Protein AF-A0A0G0Q5M1-F1 (afdb_monomer_lite)

Organism: NCBI:txid1618574

Structure (mmCIF, N/CA/C/O backbone):
data_AF-A0A0G0Q5M1-F1
#
_entry.id   AF-A0A0G0Q5M1-F1
#
loop_
_atom_site.group_PDB
_atom_site.id
_atom_site.type_symbol
_atom_site.label_atom_id
_atom_site.label_alt_id
_atom_site.label_comp_id
_atom_site.label_asym_id
_atom_site.label_entity_id
_atom_site.label_seq_id
_atom_site.pdbx_PDB_ins_code
_atom_site.Cartn_x
_atom_site.Cartn_y
_atom_site.Cartn_z
_atom_site.occupancy
_atom_site.B_iso_or_equiv
_atom_site.auth_seq_id
_atom_site.auth_comp_id
_atom_site.auth_asym_id
_atom_site.auth_atom_id
_atom_site.pdbx_PDB_model_num
ATOM 1 N N . MET A 1 1 ? -5.382 29.132 1.206 1.00 49.09 1 MET A N 1
ATOM 2 C CA . MET A 1 1 ? -6.603 28.356 0.886 1.00 49.09 1 MET A CA 1
ATOM 3 C C . MET A 1 1 ? -7.406 28.166 2.162 1.00 49.09 1 MET A C 1
ATOM 5 O O . MET A 1 1 ? -6.783 27.871 3.176 1.00 49.09 1 MET A O 1
ATOM 9 N N . PRO A 1 2 ? -8.739 28.324 2.143 1.00 49.28 2 PRO A N 1
ATOM 10 C CA . PRO A 1 2 ? -9.584 27.975 3.282 1.00 49.28 2 PRO A CA 1
ATOM 11 C C . PRO A 1 2 ? -9.443 26.482 3.615 1.00 49.28 2 PRO A C 1
ATOM 13 O O . PRO A 1 2 ? -9.417 25.644 2.710 1.00 49.28 2 PRO A O 1
ATOM 16 N N . THR A 1 3 ? -9.378 26.144 4.901 1.00 57.00 3 THR A N 1
ATOM 17 C CA . THR A 1 3 ? -9.159 24.783 5.429 1.00 57.00 3 THR A CA 1
ATOM 18 C C . THR A 1 3 ? -10.170 23.761 4.889 1.00 57.00 3 THR A C 1
ATOM 20 O O . THR A 1 3 ? -9.835 22.594 4.687 1.00 57.00 3 THR A O 1
ATOM 23 N N . ASP A 1 4 ? -11.386 24.206 4.570 1.00 52.12 4 ASP A N 1
ATOM 24 C CA . ASP A 1 4 ? -12.466 23.365 4.044 1.00 52.12 4 ASP A CA 1
ATOM 25 C C . ASP A 1 4 ? -12.300 22.992 2.564 1.00 52.12 4 ASP A C 1
ATOM 27 O O . ASP A 1 4 ? -12.758 21.931 2.138 1.00 52.12 4 ASP A O 1
ATOM 31 N N . GLN A 1 5 ? -11.620 23.823 1.768 1.00 40.47 5 GLN A N 1
ATOM 32 C CA . GLN A 1 5 ? -11.319 23.494 0.371 1.00 40.47 5 GLN A CA 1
ATOM 33 C C . GLN A 1 5 ? -10.203 22.449 0.278 1.00 40.47 5 GLN A C 1
ATOM 35 O O . GLN A 1 5 ? -10.302 21.527 -0.528 1.00 40.47 5 GLN A O 1
ATOM 40 N N . ILE A 1 6 ? -9.199 22.534 1.157 1.00 52.22 6 ILE A N 1
ATOM 41 C CA . ILE A 1 6 ? -8.134 21.526 1.258 1.00 52.22 6 ILE A CA 1
ATOM 42 C C . ILE A 1 6 ? -8.735 20.174 1.665 1.00 52.22 6 ILE A C 1
ATOM 44 O O . ILE A 1 6 ? -8.484 19.184 0.990 1.00 52.22 6 ILE A O 1
ATOM 48 N N . LYS A 1 7 ? -9.625 20.140 2.670 1.00 54.69 7 LYS A N 1
ATOM 49 C CA . LYS A 1 7 ? -10.316 18.904 3.089 1.00 54.69 7 LYS A CA 1
ATOM 50 C C . LYS A 1 7 ? -11.145 18.248 1.978 1.00 54.69 7 LYS A C 1
ATOM 52 O O . LYS A 1 7 ? -11.222 17.024 1.921 1.00 54.69 7 LYS A O 1
ATOM 57 N N . LYS A 1 8 ? -11.774 19.035 1.095 1.00 50.44 8 LYS A N 1
ATOM 58 C CA . LYS A 1 8 ? -12.515 18.503 -0.065 1.00 50.44 8 LYS A CA 1
ATOM 59 C C . LYS A 1 8 ? -11.577 17.915 -1.124 1.00 50.44 8 LYS A C 1
ATOM 61 O O . LYS A 1 8 ? -11.883 16.853 -1.665 1.00 50.44 8 LYS A O 1
ATOM 66 N N . LEU A 1 9 ? -10.437 18.560 -1.377 1.00 50.44 9 LEU A N 1
ATOM 67 C CA . LEU A 1 9 ? -9.415 18.099 -2.328 1.00 50.44 9 LEU A CA 1
ATOM 68 C C . LEU A 1 9 ? -8.644 16.865 -1.836 1.00 50.44 9 LEU A C 1
ATOM 70 O O . LEU A 1 9 ? -8.187 16.073 -2.652 1.00 50.44 9 LEU A O 1
ATOM 74 N N . THR A 1 10 ? -8.542 16.669 -0.521 1.00 63.78 10 THR A N 1
ATOM 75 C CA . THR A 1 10 ? -7.927 15.481 0.095 1.00 63.78 10 THR A CA 1
ATOM 76 C C . THR A 1 10 ? -8.945 14.402 0.472 1.00 63.78 10 THR A C 1
ATOM 78 O O . THR A 1 10 ? -8.604 13.454 1.177 1.00 63.78 10 THR A O 1
ATOM 81 N N . SER A 1 11 ? -10.207 14.538 0.056 1.00 75.75 11 SER A N 1
ATOM 82 C CA . SER A 1 11 ? -11.224 13.514 0.305 1.00 75.75 11 SER A CA 1
ATOM 83 C C . SER A 1 11 ? -10.946 12.255 -0.522 1.00 75.75 11 SER A C 1
ATOM 85 O O . SER A 1 11 ? -10.423 12.330 -1.631 1.00 75.75 11 SER A O 1
ATOM 87 N N . GLU A 1 12 ? -11.333 11.081 -0.024 1.00 77.44 12 GLU A N 1
ATOM 88 C CA . GLU A 1 12 ? -11.151 9.835 -0.781 1.00 77.44 12 GLU A CA 1
ATOM 89 C C . GLU A 1 12 ? -11.822 9.831 -2.159 1.00 77.44 12 GLU A C 1
ATOM 91 O O . GLU A 1 12 ? -11.172 9.399 -3.106 1.00 77.44 12 GLU A O 1
ATOM 96 N N . PRO A 1 13 ? -13.049 10.361 -2.348 1.00 78.44 13 PRO A N 1
ATOM 97 C CA . PRO A 1 13 ? -13.616 10.528 -3.685 1.00 78.44 13 PRO A CA 1
ATOM 98 C C . PRO A 1 13 ? -12.741 11.379 -4.613 1.00 78.44 13 PRO A C 1
ATOM 100 O O . PRO A 1 13 ? -12.618 11.056 -5.792 1.00 78.44 13 PRO A O 1
ATOM 103 N N . ALA A 1 14 ? -12.101 12.433 -4.092 1.00 77.62 14 ALA A N 1
ATOM 104 C CA . ALA A 1 14 ? -11.168 13.246 -4.869 1.00 77.62 14 ALA A CA 1
ATOM 105 C C . ALA A 1 14 ? -9.893 12.464 -5.226 1.00 77.62 14 ALA A C 1
ATOM 107 O O . ALA A 1 14 ? -9.418 12.568 -6.355 1.00 77.62 14 ALA A O 1
ATOM 108 N N . ILE A 1 15 ? -9.389 11.618 -4.319 1.00 82.31 15 ILE A N 1
ATOM 109 C CA . ILE A 1 15 ? -8.265 10.707 -4.590 1.00 82.31 15 ILE A CA 1
ATOM 110 C C . ILE A 1 15 ? -8.650 9.669 -5.655 1.00 82.31 15 ILE A C 1
ATOM 112 O O . ILE A 1 15 ? -7.889 9.457 -6.595 1.00 82.31 15 ILE A O 1
ATOM 116 N N . PHE A 1 16 ? -9.836 9.060 -5.573 1.00 84.69 16 PHE A N 1
ATOM 117 C CA . PHE A 1 16 ? -10.330 8.136 -6.600 1.00 84.69 16 PHE A CA 1
ATOM 118 C C . PHE A 1 16 ? -10.470 8.826 -7.959 1.00 84.69 16 PHE A C 1
ATOM 120 O O . PHE A 1 16 ? -10.031 8.276 -8.966 1.00 84.69 16 PHE A O 1
ATOM 127 N N . ALA A 1 17 ? -11.019 10.045 -7.995 1.00 78.81 17 ALA A N 1
ATOM 128 C CA . ALA A 1 17 ? -11.120 10.831 -9.221 1.00 78.81 17 ALA A CA 1
ATOM 129 C C . ALA A 1 17 ? -9.736 11.155 -9.802 1.00 78.81 17 ALA A C 1
ATOM 131 O O . ALA A 1 17 ? -9.519 10.979 -11.000 1.00 78.81 17 ALA A O 1
ATOM 132 N N . PHE A 1 18 ? -8.780 11.564 -8.964 1.00 84.06 18 PHE A N 1
ATOM 133 C CA . PHE A 1 18 ? -7.392 11.798 -9.362 1.00 84.06 18 PHE A CA 1
ATOM 134 C C . PHE A 1 18 ? -6.733 10.536 -9.937 1.00 84.06 18 PHE A C 1
ATOM 136 O O . PHE A 1 18 ? -6.115 10.592 -10.998 1.00 84.06 18 PHE A O 1
ATOM 143 N N . LEU A 1 19 ? -6.885 9.384 -9.282 1.00 84.62 19 LEU A N 1
ATOM 144 C CA . LEU A 1 19 ? -6.295 8.129 -9.754 1.00 84.62 19 LEU A CA 1
ATOM 145 C C . LEU A 1 19 ? -6.946 7.660 -11.058 1.00 84.62 19 LEU A C 1
ATOM 147 O O . LEU A 1 19 ? -6.244 7.276 -11.990 1.00 84.62 19 LEU A O 1
ATOM 151 N N . PHE A 1 20 ? -8.273 7.752 -11.163 1.00 81.94 20 PHE A N 1
ATOM 152 C CA . PHE A 1 20 ? -9.000 7.354 -12.365 1.00 81.94 20 PHE A CA 1
ATOM 153 C C . PHE A 1 20 ? -8.631 8.238 -13.557 1.00 81.94 20 PHE A C 1
ATOM 155 O O . PHE A 1 20 ? -8.331 7.733 -14.638 1.00 81.94 20 PHE A O 1
ATOM 162 N N . THR A 1 21 ? -8.591 9.557 -13.353 1.00 79.12 21 THR A N 1
ATOM 163 C CA . THR A 1 21 ? -8.164 10.508 -14.389 1.00 79.12 21 THR A CA 1
ATOM 164 C C . THR A 1 21 ? -6.700 10.310 -14.772 1.00 79.12 21 THR A C 1
ATOM 166 O O . THR A 1 21 ? -6.390 10.348 -15.958 1.00 79.12 21 THR A O 1
ATOM 169 N N . SER A 1 22 ? -5.815 10.011 -13.815 1.00 78.88 22 SER A N 1
ATOM 170 C CA . SER A 1 22 ? -4.408 9.692 -14.092 1.00 78.88 22 SER A CA 1
ATOM 171 C C . SER A 1 22 ? -4.264 8.427 -14.946 1.00 78.88 22 SER A C 1
ATOM 173 O O . SER A 1 22 ? -3.511 8.431 -15.915 1.00 78.88 22 SER A O 1
ATOM 175 N N . LEU A 1 23 ? -5.019 7.363 -14.646 1.00 77.12 23 LEU A N 1
ATOM 176 C CA . LEU A 1 23 ? -5.031 6.136 -15.451 1.00 77.12 23 LEU A CA 1
ATOM 177 C C . LEU A 1 23 ? -5.605 6.382 -16.851 1.00 77.12 23 LEU A C 1
ATOM 179 O O . LEU A 1 23 ? -5.018 5.947 -17.840 1.00 77.12 23 LEU A O 1
ATOM 183 N N . LEU A 1 24 ? -6.713 7.120 -16.962 1.00 76.31 24 LEU A N 1
ATOM 184 C CA . LEU A 1 24 ? -7.296 7.472 -18.257 1.00 76.31 24 LEU A CA 1
ATOM 185 C C . LEU A 1 24 ? -6.325 8.305 -19.103 1.00 76.31 24 LEU A C 1
ATOM 187 O O . LEU A 1 24 ? -6.165 8.043 -20.292 1.00 76.31 24 LEU A O 1
ATOM 191 N N . LEU A 1 25 ? -5.637 9.268 -18.488 1.00 72.25 25 LEU A N 1
ATOM 192 C CA . LEU A 1 25 ? -4.627 10.080 -19.155 1.00 72.25 25 LEU A CA 1
ATOM 193 C C . LEU A 1 25 ? -3.472 9.207 -19.662 1.00 72.25 25 LEU A C 1
ATOM 195 O O . LEU A 1 25 ? -3.086 9.326 -20.821 1.00 72.25 25 LEU A O 1
ATOM 199 N N . VAL A 1 26 ? -2.989 8.261 -18.851 1.00 67.88 26 VAL A N 1
ATOM 200 C CA . VAL A 1 26 ? -2.006 7.264 -19.300 1.00 67.88 26 VAL A CA 1
ATOM 201 C C . VAL A 1 26 ? -2.544 6.478 -20.495 1.00 67.88 26 VAL A C 1
ATOM 203 O O . VAL A 1 26 ? -1.823 6.346 -21.478 1.00 67.88 26 VAL A O 1
ATOM 206 N N . LYS A 1 27 ? -3.807 6.025 -20.492 1.00 68.94 27 LYS A N 1
ATOM 207 C CA . LYS A 1 27 ? -4.391 5.273 -21.622 1.00 68.94 27 LYS A CA 1
ATOM 208 C C . LYS A 1 27 ? -4.381 6.078 -22.912 1.00 68.94 27 LYS A C 1
ATOM 210 O O . LYS A 1 27 ? -4.044 5.541 -23.964 1.00 68.94 27 LYS A O 1
ATOM 215 N N . LEU A 1 28 ? -4.778 7.344 -22.820 1.00 65.06 28 LEU A N 1
ATOM 216 C CA . LEU A 1 28 ? -4.851 8.248 -23.964 1.00 65.06 28 LEU A CA 1
ATOM 217 C C . LEU A 1 28 ? -3.459 8.567 -24.521 1.00 65.06 28 LEU A C 1
ATOM 219 O O . LEU A 1 28 ? -3.302 8.686 -25.731 1.00 65.06 28 LEU A O 1
ATOM 223 N N . LEU A 1 29 ? -2.450 8.656 -23.653 1.00 61.94 29 LEU A N 1
ATOM 224 C CA . LEU A 1 29 ? -1.073 8.990 -24.027 1.00 61.94 29 LEU A CA 1
ATOM 225 C C . LEU A 1 29 ? -0.219 7.765 -24.387 1.00 61.94 29 LEU A C 1
ATOM 227 O O . LEU A 1 29 ? 0.892 7.918 -24.890 1.00 61.94 29 LEU A O 1
ATOM 231 N N . THR A 1 30 ? -0.712 6.553 -24.117 1.00 59.25 30 THR A N 1
ATOM 232 C CA . THR A 1 30 ? 0.007 5.292 -24.341 1.00 59.25 30 THR A CA 1
ATOM 233 C C . THR A 1 30 ? -0.911 4.259 -25.013 1.00 59.25 30 THR A C 1
ATOM 235 O O . THR A 1 30 ? -1.309 3.262 -24.408 1.00 59.25 30 THR A O 1
ATOM 238 N N . PRO A 1 31 ? -1.280 4.458 -26.296 1.00 59.50 31 PRO A N 1
ATOM 239 C CA . PRO A 1 31 ? -2.225 3.595 -27.017 1.00 59.50 31 PRO A CA 1
ATOM 240 C C . PRO A 1 31 ? -1.651 2.208 -27.384 1.00 59.50 31 PRO A C 1
ATOM 242 O O . PRO A 1 31 ? -2.120 1.558 -28.313 1.00 59.50 31 PRO A O 1
ATOM 245 N N . THR A 1 32 ? -0.641 1.734 -26.656 1.00 61.81 32 THR A N 1
ATOM 246 C CA . THR A 1 32 ? -0.009 0.425 -26.827 1.00 61.81 32 THR A CA 1
ATOM 247 C C . THR A 1 32 ? -0.775 -0.672 -26.072 1.00 61.81 32 THR A C 1
ATOM 249 O O . THR A 1 32 ? -1.645 -0.408 -25.231 1.00 61.81 32 THR A O 1
ATOM 252 N N . ALA A 1 33 ? -0.449 -1.938 -26.356 1.00 56.72 33 ALA A N 1
ATOM 253 C CA . ALA A 1 33 ? -0.986 -3.087 -25.621 1.00 56.72 33 ALA A CA 1
ATOM 254 C C . ALA A 1 33 ? -0.691 -2.985 -24.111 1.00 56.72 33 ALA A C 1
ATOM 256 O O . ALA A 1 33 ? -1.599 -3.152 -23.302 1.00 56.72 33 ALA A O 1
ATOM 257 N N . LEU A 1 34 ? 0.525 -2.562 -23.747 1.00 55.03 34 LEU A N 1
ATOM 258 C CA . LEU A 1 34 ? 0.942 -2.348 -22.358 1.00 55.03 34 LEU A CA 1
ATOM 259 C C . LEU A 1 34 ? 0.090 -1.288 -21.641 1.00 55.03 34 LEU A C 1
ATOM 261 O O . LEU A 1 34 ? -0.366 -1.513 -20.522 1.00 55.03 34 LEU A O 1
ATOM 265 N N . GLY A 1 35 ? -0.172 -0.146 -22.289 1.00 57.56 35 GLY A N 1
ATOM 266 C CA . GLY A 1 35 ? -1.069 0.871 -21.733 1.00 57.56 35 GLY A CA 1
ATOM 267 C C . GLY A 1 35 ? -2.484 0.324 -21.526 1.00 57.56 35 GLY A C 1
ATOM 268 O O . GLY A 1 35 ? -3.127 0.606 -20.520 1.00 57.56 35 GLY A O 1
ATOM 269 N N . THR A 1 36 ? -2.965 -0.533 -22.429 1.00 62.94 36 THR A N 1
ATOM 270 C CA . THR A 1 36 ? -4.268 -1.199 -22.269 1.00 62.94 36 THR A CA 1
ATOM 271 C C . THR A 1 36 ? -4.292 -2.114 -21.048 1.00 62.94 36 THR A C 1
ATOM 273 O O . THR A 1 36 ? -5.185 -1.967 -20.222 1.00 62.94 36 THR A O 1
ATOM 276 N N . GLU A 1 37 ? -3.301 -2.989 -20.884 1.00 64.31 37 GLU A N 1
ATOM 277 C CA . GLU A 1 37 ? -3.219 -3.922 -19.752 1.00 64.31 37 GLU A CA 1
ATOM 278 C C . GLU A 1 37 ? -3.136 -3.204 -18.401 1.00 64.31 37 GLU A C 1
ATOM 280 O O . GLU A 1 37 ? -3.871 -3.552 -17.474 1.00 64.31 37 GLU A O 1
ATOM 285 N N . ILE A 1 38 ? -2.303 -2.160 -18.298 1.00 64.69 38 ILE A N 1
ATOM 286 C CA . ILE A 1 38 ? -2.171 -1.347 -17.081 1.00 64.69 38 ILE A CA 1
ATOM 287 C C . ILE A 1 38 ? -3.523 -0.727 -16.712 1.00 64.69 38 ILE A C 1
ATOM 289 O O . ILE A 1 38 ? -3.973 -0.869 -15.576 1.00 64.69 38 ILE A O 1
ATOM 293 N N . ILE A 1 39 ? -4.215 -0.075 -17.650 1.00 69.75 39 ILE A N 1
ATOM 294 C CA . ILE A 1 39 ? -5.519 0.528 -17.344 1.00 69.75 39 ILE A CA 1
ATOM 295 C C . ILE A 1 39 ? -6.580 -0.521 -17.046 1.00 69.75 39 ILE A C 1
ATOM 297 O O . ILE A 1 39 ? -7.406 -0.295 -16.167 1.00 69.75 39 ILE A O 1
ATOM 301 N N . THR A 1 40 ? -6.568 -1.667 -17.719 1.00 69.56 40 THR A N 1
ATOM 302 C CA . THR A 1 40 ? -7.500 -2.750 -17.407 1.00 69.56 40 THR A CA 1
ATOM 303 C C . THR A 1 40 ? -7.291 -3.229 -15.970 1.00 69.56 40 THR A C 1
ATOM 305 O O . THR A 1 40 ? -8.228 -3.200 -15.178 1.00 69.56 40 THR A O 1
ATOM 308 N N . ILE A 1 41 ? -6.063 -3.591 -15.593 1.00 73.00 41 ILE A N 1
ATOM 309 C CA . ILE A 1 41 ? -5.756 -4.119 -14.257 1.00 73.00 41 ILE A CA 1
ATOM 310 C C . ILE A 1 41 ? -6.010 -3.057 -13.182 1.00 73.00 41 ILE A C 1
ATOM 312 O O . ILE A 1 41 ? -6.824 -3.268 -12.282 1.00 73.00 41 ILE A O 1
ATOM 316 N N . TYR A 1 42 ? -5.357 -1.897 -13.277 1.00 75.56 42 TYR A N 1
ATOM 317 C CA . TYR A 1 42 ? -5.435 -0.876 -12.230 1.00 75.56 42 TYR A CA 1
ATOM 318 C C . TYR A 1 42 ? -6.754 -0.104 -12.254 1.00 75.56 42 TYR A C 1
ATOM 320 O O . TYR A 1 42 ? -7.205 0.351 -11.207 1.00 75.56 42 TYR A O 1
ATOM 328 N N . GLY A 1 43 ? -7.425 -0.015 -13.403 1.00 77.50 43 GLY A N 1
ATOM 329 C CA . GLY A 1 43 ? -8.789 0.499 -13.496 1.00 77.50 43 GLY A CA 1
ATOM 330 C C . GLY A 1 43 ? -9.781 -0.406 -12.768 1.00 77.50 43 GLY A C 1
ATOM 331 O O . GLY A 1 43 ? -10.571 0.090 -11.965 1.00 77.50 43 GLY A O 1
ATOM 332 N N . TYR A 1 44 ? -9.700 -1.731 -12.954 1.00 81.69 44 TYR A N 1
ATOM 333 C CA . TYR A 1 44 ? -10.521 -2.670 -12.181 1.00 81.69 44 TYR A CA 1
ATOM 334 C C . TYR A 1 44 ? -10.173 -2.664 -10.694 1.00 81.69 44 TYR A C 1
ATOM 336 O O . TYR A 1 44 ? -11.085 -2.689 -9.868 1.00 81.69 44 TYR A O 1
ATOM 344 N N . MET A 1 45 ? -8.889 -2.575 -10.332 1.00 85.31 45 MET A N 1
ATOM 345 C CA . MET A 1 45 ? -8.493 -2.423 -8.929 1.00 85.31 45 MET A CA 1
ATOM 346 C C . MET A 1 45 ? -9.071 -1.150 -8.320 1.00 85.31 45 MET A C 1
ATOM 348 O O . MET A 1 45 ? -9.589 -1.203 -7.213 1.00 85.31 45 MET A O 1
ATOM 352 N N . LEU A 1 46 ? -9.048 -0.027 -9.041 1.00 87.50 46 LEU A N 1
ATOM 353 C CA . LEU A 1 46 ? -9.577 1.239 -8.546 1.00 87.50 46 LEU A CA 1
ATOM 354 C C . LEU A 1 46 ? -11.103 1.209 -8.390 1.00 87.50 46 LEU A C 1
ATOM 356 O O . LEU A 1 46 ? -11.623 1.686 -7.383 1.00 87.50 46 LEU A O 1
ATOM 360 N N . LEU A 1 47 ? -11.822 0.602 -9.341 1.00 85.31 47 LEU A N 1
ATOM 361 C CA . LEU A 1 47 ? -13.264 0.362 -9.220 1.00 85.31 47 LEU A CA 1
ATOM 362 C C . LEU A 1 47 ? -13.578 -0.553 -8.029 1.00 85.31 47 LEU A C 1
ATOM 364 O O . LEU A 1 47 ? -14.485 -0.267 -7.247 1.00 85.31 47 LEU A O 1
ATOM 368 N N . GLY A 1 48 ? -12.796 -1.620 -7.855 1.00 86.81 48 GLY A N 1
ATOM 369 C CA . GLY A 1 48 ? -12.876 -2.503 -6.697 1.00 86.81 48 GLY A CA 1
ATOM 370 C C . GLY A 1 48 ? -12.615 -1.753 -5.392 1.00 86.81 48 GLY A C 1
ATOM 371 O O . GLY A 1 48 ? -13.405 -1.852 -4.462 1.00 86.81 48 GLY A O 1
ATOM 372 N N . ALA A 1 49 ? -11.566 -0.936 -5.330 1.00 88.31 49 ALA A N 1
ATOM 373 C CA . ALA A 1 49 ? -11.223 -0.114 -4.175 1.00 88.31 49 ALA A CA 1
ATOM 374 C C . ALA A 1 49 ? -12.322 0.896 -3.831 1.00 88.31 49 ALA A C 1
ATOM 376 O O . ALA A 1 49 ? -12.642 1.068 -2.655 1.00 88.31 49 ALA A O 1
ATOM 377 N N . PHE A 1 50 ? -12.941 1.513 -4.841 1.00 87.88 50 PHE A N 1
ATOM 378 C CA . PHE A 1 50 ? -14.094 2.387 -4.658 1.00 87.88 50 PHE A CA 1
ATOM 379 C C . PHE A 1 50 ? -15.292 1.622 -4.084 1.00 87.88 50 PHE A C 1
ATOM 381 O O . PHE A 1 50 ? -15.905 2.081 -3.121 1.00 87.88 50 PHE A O 1
ATOM 388 N N . ALA A 1 51 ? -15.596 0.430 -4.607 1.00 88.81 51 ALA A N 1
ATOM 389 C CA . ALA A 1 51 ? -16.648 -0.422 -4.059 1.00 88.81 51 ALA A CA 1
ATOM 390 C C . ALA A 1 51 ? -16.341 -0.831 -2.606 1.00 88.81 51 ALA A C 1
ATOM 392 O O . ALA A 1 51 ? -17.194 -0.683 -1.733 1.00 88.81 51 ALA A O 1
ATOM 393 N N . LEU A 1 52 ? -15.112 -1.270 -2.316 1.00 89.56 52 LEU A N 1
ATOM 394 C CA . LEU A 1 52 ? -14.657 -1.627 -0.968 1.00 89.56 52 LEU A CA 1
ATOM 395 C C . LEU A 1 52 ? -14.763 -0.440 0.000 1.00 89.56 52 LEU A C 1
ATOM 397 O O . LEU A 1 52 ? -15.190 -0.615 1.139 1.00 89.56 52 LEU A O 1
ATOM 401 N N . TRP A 1 53 ? -14.414 0.770 -0.442 1.00 88.62 53 TRP A N 1
ATOM 402 C CA . TRP A 1 53 ? -14.609 2.000 0.326 1.00 88.62 53 TRP A CA 1
ATOM 403 C C . TRP A 1 53 ? -16.089 2.290 0.578 1.00 88.62 53 TRP A C 1
ATOM 405 O O . TRP A 1 53 ? -16.489 2.505 1.724 1.00 88.62 53 TRP A O 1
ATOM 415 N N . TYR A 1 54 ? -16.917 2.243 -0.463 1.00 87.62 54 TYR A N 1
ATOM 416 C CA . TYR A 1 54 ? -18.347 2.502 -0.352 1.00 87.62 54 TYR A CA 1
ATOM 417 C C . TYR A 1 54 ? -19.021 1.527 0.623 1.00 87.62 54 TYR A C 1
ATOM 419 O O . TYR A 1 54 ? -19.703 1.949 1.554 1.00 87.62 54 TYR A O 1
ATOM 427 N N . PHE A 1 55 ? -18.780 0.222 0.484 1.00 88.44 55 PHE A N 1
ATOM 428 C CA . PHE A 1 55 ? -19.335 -0.768 1.407 1.00 88.44 55 PHE A CA 1
ATOM 429 C C . PHE A 1 55 ? -18.716 -0.658 2.802 1.00 88.44 55 PHE A C 1
ATOM 431 O O . PHE A 1 55 ? -19.444 -0.690 3.791 1.00 88.44 55 PHE A O 1
ATOM 438 N N . GLY A 1 56 ? -17.399 -0.455 2.894 1.00 84.00 56 GLY A N 1
ATOM 439 C CA . GLY A 1 56 ? -16.677 -0.301 4.155 1.00 84.00 56 GLY A CA 1
ATOM 440 C C . GLY A 1 56 ? -17.184 0.871 4.998 1.00 84.00 56 GLY A C 1
ATOM 441 O O . GLY A 1 56 ? -17.355 0.724 6.207 1.00 84.00 56 GLY A O 1
ATOM 442 N N . THR A 1 57 ? -17.485 2.013 4.375 1.00 82.88 57 THR A N 1
ATOM 443 C CA . THR A 1 57 ? -18.079 3.167 5.073 1.00 82.88 57 THR A CA 1
ATOM 444 C C . THR A 1 57 ? -19.491 2.863 5.569 1.00 82.88 57 THR A C 1
ATOM 446 O O . THR A 1 57 ? -19.816 3.194 6.707 1.00 82.88 57 THR A O 1
ATOM 449 N N . LYS A 1 58 ? -20.315 2.162 4.775 1.00 86.56 58 LYS A N 1
ATOM 450 C CA . LYS A 1 58 ? -21.679 1.765 5.169 1.00 86.56 58 LYS A CA 1
ATOM 451 C C . LYS A 1 58 ? -21.714 0.817 6.365 1.00 86.56 58 LYS A C 1
ATOM 453 O O . LYS A 1 58 ? -22.618 0.930 7.186 1.00 86.56 58 LYS A O 1
ATOM 458 N N . ILE A 1 59 ? -20.741 -0.085 6.481 1.00 86.00 59 ILE A N 1
ATOM 459 C CA . ILE A 1 59 ? -20.668 -1.043 7.595 1.00 86.00 59 ILE A CA 1
ATOM 460 C C . ILE A 1 59 ? -19.800 -0.555 8.769 1.00 86.00 59 ILE A C 1
ATOM 462 O O . ILE A 1 59 ? -19.629 -1.275 9.752 1.00 86.00 59 ILE A O 1
ATOM 466 N N . GLY A 1 60 ? -19.246 0.658 8.694 1.00 85.12 60 GLY A N 1
ATOM 467 C CA . GLY A 1 60 ? -18.432 1.245 9.760 1.00 85.12 60 GLY A CA 1
ATOM 468 C C . GLY A 1 60 ? -17.078 0.554 9.949 1.00 85.12 60 GLY A C 1
ATOM 469 O O . GLY A 1 60 ? -16.756 0.133 11.060 1.00 85.12 60 GLY A O 1
ATOM 470 N N . SER A 1 61 ? -16.314 0.395 8.863 1.00 86.44 61 SER A N 1
ATOM 471 C CA . SER A 1 61 ? -14.891 0.019 8.893 1.00 86.44 61 SER A CA 1
ATOM 472 C C . SER A 1 61 ? -14.059 1.071 9.639 1.00 86.44 61 SER A C 1
ATOM 474 O O . SER A 1 61 ? -14.239 2.268 9.434 1.00 86.44 61 SER A O 1
ATOM 476 N N . GLU A 1 62 ? -13.087 0.629 10.442 1.00 86.75 62 GLU A N 1
ATOM 477 C CA . GLU A 1 62 ? -12.203 1.523 11.209 1.00 86.75 62 GLU A CA 1
ATOM 478 C C . GLU A 1 62 ? -11.078 2.156 10.362 1.00 86.75 62 GLU A C 1
ATOM 480 O O . GLU A 1 62 ? -10.455 3.127 10.793 1.00 86.75 62 GLU A O 1
ATOM 485 N N . VAL A 1 63 ? -10.798 1.642 9.157 1.00 86.19 63 VAL A N 1
ATOM 486 C CA . VAL A 1 63 ? -9.781 2.214 8.252 1.00 86.19 63 VAL A CA 1
ATOM 487 C C . VAL A 1 63 ? -10.234 3.580 7.732 1.00 86.19 63 VAL A C 1
ATOM 489 O O . VAL A 1 63 ? -11.276 3.679 7.082 1.00 86.19 63 VAL A O 1
ATOM 492 N N . GLY A 1 64 ? -9.429 4.618 7.961 1.00 79.94 64 GLY A N 1
ATOM 493 C CA . GLY A 1 64 ? -9.757 6.003 7.608 1.00 79.94 64 GLY A CA 1
ATOM 494 C C . GLY A 1 64 ? -10.677 6.694 8.620 1.00 79.94 64 GLY A C 1
ATOM 495 O O . GLY A 1 64 ? -11.266 7.718 8.296 1.00 79.94 64 GLY A O 1
ATOM 496 N N . SER A 1 65 ? -10.830 6.135 9.828 1.00 80.38 65 SER A N 1
ATOM 497 C CA . SER A 1 65 ? -11.650 6.732 10.897 1.00 80.38 65 SER A CA 1
ATOM 498 C C . SER A 1 65 ? -10.964 7.885 11.639 1.00 80.38 65 SER A C 1
ATOM 500 O O . SER A 1 65 ? -11.627 8.618 12.372 1.00 80.38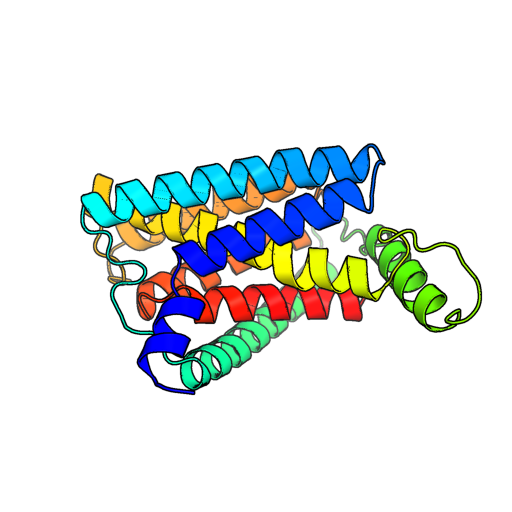 65 SER A O 1
ATOM 502 N N . VAL A 1 66 ? -9.652 8.058 11.458 1.00 80.44 66 VAL A N 1
ATOM 503 C CA . VAL A 1 66 ? -8.862 9.140 12.058 1.00 80.44 66 VAL A CA 1
ATOM 504 C C . VAL A 1 66 ? -8.551 10.188 10.992 1.00 80.44 66 VAL A C 1
ATOM 506 O O . VAL A 1 66 ? -8.296 9.859 9.834 1.00 80.44 66 VAL A O 1
ATOM 509 N N . SER A 1 67 ? -8.606 11.466 11.375 1.00 73.56 67 SER A N 1
ATOM 510 C CA . SER A 1 67 ? -8.212 12.567 10.499 1.00 73.56 67 SER A CA 1
ATOM 511 C C . SER A 1 67 ? -6.698 12.564 10.291 1.00 73.56 67 SER A C 1
ATOM 513 O O . SER A 1 67 ? -5.960 12.771 11.257 1.00 73.56 67 SER A O 1
ATOM 515 N N . GLY A 1 68 ? -6.272 12.401 9.037 1.00 69.88 68 GLY A N 1
ATOM 516 C CA . GLY A 1 68 ? -4.863 12.333 8.656 1.00 69.88 68 GLY A CA 1
ATOM 517 C C . GLY A 1 68 ? -4.036 13.532 9.122 1.00 69.88 68 GLY A C 1
ATOM 518 O O . GLY A 1 68 ? -4.485 14.683 9.095 1.00 69.88 68 GLY A O 1
ATOM 519 N N . ASN A 1 69 ? -2.799 13.255 9.535 1.00 82.38 69 ASN A N 1
ATOM 520 C CA . ASN A 1 69 ? -1.761 14.257 9.754 1.00 82.38 69 ASN A CA 1
ATOM 521 C C . ASN A 1 69 ? -0.593 13.956 8.819 1.00 82.38 69 ASN A C 1
ATOM 523 O O . ASN A 1 69 ? 0.273 13.144 9.139 1.00 82.38 69 ASN A O 1
ATOM 527 N N . THR A 1 70 ? -0.541 14.662 7.690 1.00 83.50 70 THR A N 1
ATOM 528 C CA . THR A 1 70 ? 0.444 14.428 6.629 1.00 83.50 70 THR A CA 1
ATOM 529 C C . THR A 1 70 ? 1.885 14.420 7.139 1.00 83.50 70 THR A C 1
ATOM 531 O O . THR A 1 70 ? 2.645 13.524 6.785 1.00 83.50 70 THR A O 1
ATOM 534 N N . ALA A 1 71 ? 2.267 15.361 8.011 1.00 82.31 71 ALA A N 1
ATOM 535 C CA . ALA A 1 71 ? 3.631 15.430 8.536 1.00 82.31 71 ALA A CA 1
ATOM 536 C C . ALA A 1 71 ? 3.974 14.199 9.389 1.00 82.31 71 ALA A C 1
ATOM 538 O O . ALA A 1 71 ? 5.034 13.594 9.227 1.00 82.31 71 ALA A O 1
ATOM 539 N N . LYS A 1 72 ? 3.051 13.777 10.261 1.00 87.88 72 LYS A N 1
ATOM 540 C CA . LYS A 1 72 ? 3.203 12.552 11.053 1.00 87.88 72 LYS A CA 1
ATOM 541 C C . LYS A 1 72 ? 3.250 11.315 10.149 1.00 87.88 72 LYS A C 1
ATOM 543 O O . LYS A 1 72 ? 4.127 10.474 10.336 1.00 87.88 72 LYS A O 1
ATOM 548 N N . SER A 1 73 ? 2.360 11.229 9.161 1.00 88.25 73 SER A N 1
ATOM 549 C CA . SER A 1 73 ? 2.300 10.142 8.180 1.00 88.25 73 SER A CA 1
ATOM 550 C C . SER A 1 73 ? 3.609 10.013 7.399 1.00 88.25 73 SER A C 1
ATOM 552 O O . SER A 1 73 ? 4.113 8.904 7.247 1.00 88.25 73 SER A O 1
ATOM 554 N N . MET A 1 74 ? 4.210 11.130 6.972 1.00 88.50 74 MET A N 1
ATOM 555 C CA . MET A 1 74 ? 5.513 11.147 6.295 1.00 88.50 74 MET A CA 1
ATOM 556 C C . MET A 1 74 ? 6.653 10.667 7.199 1.00 88.50 74 MET A C 1
ATOM 558 O O . MET A 1 74 ? 7.477 9.868 6.762 1.00 88.50 74 MET A O 1
ATOM 562 N N . THR A 1 75 ? 6.693 11.095 8.464 1.00 91.38 75 THR A N 1
ATOM 563 C CA . THR A 1 75 ? 7.713 10.630 9.421 1.00 91.38 75 THR A CA 1
ATOM 564 C C . THR A 1 75 ? 7.611 9.126 9.660 1.00 91.38 75 THR A C 1
ATOM 566 O O . THR A 1 75 ? 8.612 8.413 9.592 1.00 91.38 75 THR A O 1
ATOM 569 N N . ILE A 1 76 ? 6.394 8.621 9.894 1.00 91.00 76 ILE A N 1
ATOM 570 C CA . ILE A 1 76 ? 6.146 7.181 10.049 1.00 91.00 76 ILE A CA 1
ATOM 571 C C . ILE A 1 76 ? 6.559 6.447 8.768 1.00 91.00 76 ILE A C 1
ATOM 573 O O . ILE A 1 76 ? 7.191 5.393 8.842 1.00 91.00 76 ILE A O 1
ATOM 577 N N . ALA A 1 77 ? 6.251 7.014 7.601 1.00 91.75 77 ALA A N 1
ATOM 578 C CA . ALA A 1 77 ? 6.611 6.415 6.330 1.00 91.75 77 ALA A CA 1
ATOM 579 C C . ALA A 1 77 ? 8.125 6.317 6.128 1.00 91.75 77 ALA A C 1
ATOM 581 O O . ALA A 1 77 ? 8.602 5.265 5.707 1.00 91.75 77 ALA A O 1
ATOM 582 N N . GLY A 1 78 ? 8.879 7.360 6.492 1.00 89.44 78 GLY A N 1
ATOM 583 C CA . GLY A 1 78 ? 10.343 7.354 6.470 1.00 89.44 78 GLY A CA 1
ATOM 584 C C . GLY A 1 78 ? 10.940 6.254 7.352 1.00 89.44 78 GLY A C 1
ATOM 585 O O . GLY A 1 78 ? 11.837 5.535 6.915 1.00 89.44 78 GLY A O 1
ATOM 586 N N . ILE A 1 79 ? 10.386 6.051 8.553 1.00 92.50 79 ILE A N 1
ATOM 587 C CA . ILE A 1 79 ? 10.777 4.940 9.437 1.00 92.50 79 ILE A CA 1
ATOM 588 C C . ILE A 1 79 ? 10.448 3.588 8.787 1.00 92.50 79 ILE A C 1
ATOM 590 O O . ILE A 1 79 ? 11.285 2.688 8.790 1.00 92.50 79 ILE A O 1
ATOM 594 N N . GLY A 1 80 ? 9.256 3.442 8.200 1.00 90.12 80 GLY A N 1
ATOM 595 C CA . GLY A 1 80 ? 8.845 2.220 7.502 1.00 90.12 80 GLY A CA 1
ATOM 596 C C . GLY A 1 80 ? 9.768 1.870 6.332 1.00 90.12 80 GLY A C 1
ATOM 597 O O . GLY A 1 80 ? 10.203 0.727 6.214 1.00 90.12 80 GLY A O 1
ATOM 598 N N . ILE A 1 81 ? 10.133 2.867 5.521 1.00 90.88 81 ILE A N 1
ATOM 599 C CA . ILE A 1 81 ? 11.087 2.728 4.413 1.00 90.88 81 ILE A CA 1
ATOM 600 C C . ILE A 1 81 ? 12.456 2.280 4.933 1.00 90.88 81 ILE A C 1
ATOM 602 O O . ILE A 1 81 ? 13.045 1.349 4.386 1.00 90.88 81 ILE A O 1
ATOM 606 N N . PHE A 1 82 ? 12.950 2.905 6.004 1.00 89.44 82 PHE A N 1
ATOM 607 C CA . PHE A 1 82 ? 14.226 2.537 6.611 1.00 89.44 82 PHE A CA 1
ATOM 608 C C . PHE A 1 82 ? 14.219 1.092 7.132 1.00 89.44 82 PHE A C 1
ATOM 610 O O . PHE A 1 82 ? 15.138 0.330 6.841 1.00 89.44 82 PHE A O 1
ATOM 617 N N . ILE A 1 83 ? 13.163 0.677 7.840 1.00 90.00 83 ILE A N 1
ATOM 618 C CA . ILE A 1 83 ? 13.015 -0.701 8.334 1.00 90.00 83 ILE A CA 1
ATOM 619 C C . ILE A 1 83 ? 12.986 -1.697 7.170 1.00 90.00 83 ILE A C 1
ATOM 621 O O . ILE A 1 83 ? 13.709 -2.691 7.206 1.00 90.00 83 ILE A O 1
ATOM 625 N N . LEU A 1 84 ? 12.198 -1.423 6.125 1.00 88.50 84 LEU A N 1
ATOM 626 C CA . LEU A 1 84 ? 12.143 -2.258 4.923 1.00 88.50 84 LEU A CA 1
ATOM 627 C C . LEU A 1 84 ? 13.504 -2.372 4.245 1.00 88.50 84 LEU A C 1
ATOM 629 O O . LEU A 1 84 ? 13.895 -3.465 3.844 1.00 88.50 84 LEU A O 1
ATOM 633 N N . PHE A 1 85 ? 14.248 -1.269 4.165 1.00 87.25 85 PHE A N 1
ATOM 634 C CA . PHE A 1 85 ? 15.596 -1.270 3.617 1.00 87.25 85 PHE A CA 1
ATOM 635 C C . PHE A 1 85 ? 16.531 -2.171 4.429 1.00 87.25 85 PHE A C 1
ATOM 637 O O . PHE A 1 85 ? 17.217 -3.007 3.846 1.00 87.25 85 PHE A O 1
ATOM 644 N N . ILE A 1 86 ? 16.527 -2.072 5.762 1.00 88.06 86 ILE A N 1
ATOM 645 C CA . ILE A 1 86 ? 17.347 -2.939 6.622 1.00 88.06 86 ILE A CA 1
ATOM 646 C C . ILE A 1 86 ? 16.955 -4.411 6.464 1.00 88.06 86 ILE A C 1
ATOM 648 O O . ILE A 1 86 ? 17.829 -5.247 6.242 1.00 88.06 86 ILE A O 1
ATOM 652 N N . ILE A 1 87 ? 15.658 -4.730 6.519 1.00 87.50 87 ILE A N 1
ATOM 653 C CA . ILE A 1 87 ? 15.153 -6.096 6.309 1.00 87.50 87 ILE A CA 1
ATOM 654 C C . ILE A 1 87 ? 15.617 -6.625 4.954 1.00 87.50 87 ILE A C 1
ATOM 656 O O . ILE A 1 87 ? 16.146 -7.729 4.873 1.00 87.50 87 ILE A O 1
ATOM 660 N N . TYR A 1 88 ? 15.482 -5.823 3.901 1.00 84.12 88 TYR A N 1
ATOM 661 C CA . TYR A 1 88 ? 15.934 -6.189 2.570 1.00 84.12 88 TYR A CA 1
ATOM 662 C C . TYR A 1 88 ? 17.432 -6.522 2.543 1.00 84.12 88 TYR A C 1
ATOM 664 O O . TYR A 1 88 ? 17.815 -7.564 2.013 1.00 84.12 88 TYR A O 1
ATOM 672 N N . GLN A 1 89 ? 18.287 -5.679 3.133 1.00 82.44 89 GLN A N 1
ATOM 673 C CA . GLN A 1 89 ? 19.735 -5.931 3.169 1.00 82.44 89 GLN A CA 1
ATOM 674 C C . GLN A 1 89 ? 20.069 -7.211 3.942 1.00 82.44 89 GLN A C 1
ATOM 676 O O . GLN A 1 89 ? 20.919 -7.989 3.512 1.00 82.44 89 GLN A O 1
ATOM 681 N N . VAL A 1 90 ? 19.368 -7.460 5.050 1.00 83.69 90 VAL A N 1
ATOM 682 C CA . VAL A 1 90 ? 19.508 -8.685 5.844 1.00 83.69 90 VAL A CA 1
ATOM 683 C C . VAL A 1 90 ? 19.119 -9.914 5.022 1.00 83.69 90 VAL A C 1
ATOM 685 O O . VAL A 1 90 ? 19.869 -10.887 4.990 1.00 83.69 90 VAL A O 1
ATOM 688 N N . PHE A 1 91 ? 17.993 -9.864 4.307 1.00 81.50 91 PHE A N 1
ATOM 689 C CA . PHE A 1 91 ? 17.570 -10.944 3.419 1.00 81.50 91 PHE A CA 1
ATOM 690 C C . PHE A 1 91 ? 18.603 -11.182 2.315 1.00 81.50 91 PHE A C 1
ATOM 692 O O . PHE A 1 91 ? 19.053 -12.311 2.148 1.00 81.50 91 PHE A O 1
ATOM 699 N N . VAL A 1 92 ? 19.055 -10.139 1.614 1.00 77.75 92 VAL A N 1
ATOM 700 C CA . VAL A 1 92 ? 20.107 -10.270 0.591 1.00 77.75 92 VAL A CA 1
ATOM 701 C C . VAL A 1 92 ? 21.363 -10.921 1.157 1.00 77.75 92 VAL A C 1
ATOM 703 O O . VAL A 1 92 ? 21.914 -11.821 0.525 1.00 77.75 92 VAL A O 1
ATOM 706 N N . TYR A 1 93 ? 21.807 -10.501 2.343 1.00 78.25 93 TYR A N 1
ATOM 707 C CA . TYR A 1 93 ? 22.958 -11.102 3.005 1.00 78.25 93 TYR A CA 1
ATOM 708 C C . TYR A 1 93 ? 22.734 -12.595 3.272 1.00 78.25 93 TYR A C 1
ATOM 710 O O . TYR A 1 93 ? 23.536 -13.414 2.830 1.00 78.25 93 TYR A O 1
ATOM 718 N N . PHE A 1 94 ? 21.623 -12.972 3.911 1.00 77.94 94 PHE A N 1
ATOM 719 C CA . PHE A 1 94 ? 21.331 -14.374 4.216 1.00 77.94 94 PHE A CA 1
ATOM 720 C C . PHE A 1 94 ? 21.158 -15.237 2.966 1.00 77.94 94 PHE A C 1
ATOM 722 O O . PHE A 1 94 ? 21.720 -16.324 2.914 1.00 77.94 94 PHE A O 1
ATOM 729 N N . PHE A 1 95 ? 20.442 -14.765 1.943 1.00 72.88 95 PHE A N 1
ATOM 730 C CA . PHE A 1 95 ? 20.253 -15.518 0.701 1.00 72.88 95 PHE A CA 1
ATOM 731 C C . PHE A 1 95 ? 21.573 -15.718 -0.055 1.00 72.88 95 PHE A C 1
ATOM 733 O O . PHE A 1 95 ? 21.809 -16.808 -0.568 1.00 72.88 95 PHE A O 1
ATOM 740 N N . ARG A 1 96 ? 22.471 -14.721 -0.057 1.00 68.81 96 ARG A N 1
ATOM 741 C CA . ARG A 1 96 ? 23.816 -14.844 -0.651 1.00 68.81 96 ARG A CA 1
ATOM 742 C C . ARG A 1 96 ? 24.744 -15.780 0.124 1.00 68.81 96 ARG A C 1
ATOM 744 O O . ARG A 1 96 ? 25.639 -16.361 -0.475 1.00 68.81 96 ARG A O 1
ATOM 751 N N . GLN A 1 97 ? 24.558 -15.894 1.438 1.00 68.81 97 GLN A N 1
ATOM 752 C CA . GLN A 1 97 ? 25.324 -16.805 2.295 1.00 68.81 97 GLN A CA 1
ATOM 753 C C . GLN A 1 97 ? 24.685 -18.199 2.405 1.00 68.81 97 GLN A C 1
ATOM 755 O O . GLN A 1 97 ? 25.313 -19.122 2.922 1.00 68.81 97 GLN A O 1
ATOM 760 N N . SER A 1 98 ? 23.436 -18.371 1.959 1.00 65.00 98 SER A N 1
ATOM 761 C CA . SER A 1 98 ? 22.737 -19.646 2.084 1.00 65.00 98 SER A CA 1
ATOM 762 C C . SER A 1 98 ? 23.318 -20.679 1.120 1.00 65.00 98 SER A C 1
ATOM 764 O O . SER A 1 98 ? 23.511 -20.411 -0.061 1.00 65.00 98 SER A O 1
ATOM 766 N N . SER A 1 99 ? 23.550 -21.891 1.623 1.00 54.00 99 SER A N 1
ATOM 767 C CA . SER A 1 99 ? 23.892 -23.074 0.821 1.00 54.00 99 SER A CA 1
ATOM 768 C C . SER A 1 99 ? 22.685 -23.662 0.079 1.00 54.00 99 SER A C 1
ATOM 770 O O . SER A 1 99 ? 22.811 -24.664 -0.625 1.00 54.00 99 SER A O 1
ATOM 772 N N . LEU A 1 100 ? 21.503 -23.066 0.261 1.00 53.75 100 LEU A N 1
ATOM 773 C CA . LEU A 1 100 ? 20.279 -23.474 -0.406 1.00 53.75 100 LEU A CA 1
ATOM 774 C C . LEU A 1 100 ? 20.316 -22.985 -1.862 1.00 53.75 100 LEU A C 1
ATOM 776 O O . LEU A 1 100 ? 20.744 -21.858 -2.108 1.00 53.75 100 LEU A O 1
ATOM 780 N N . PRO A 1 101 ? 19.850 -23.791 -2.834 1.00 53.97 101 PRO A N 1
ATOM 781 C CA . PRO A 1 101 ? 19.882 -23.465 -4.259 1.00 53.97 101 PRO A CA 1
ATOM 782 C C . PRO A 1 101 ? 18.797 -22.441 -4.627 1.00 53.97 101 PRO A C 1
ATOM 784 O O . PRO A 1 101 ? 18.033 -22.622 -5.573 1.00 53.97 101 PRO A O 1
ATOM 787 N N . PHE A 1 102 ? 18.686 -21.358 -3.863 1.00 51.84 102 PHE A N 1
ATOM 788 C CA . PHE A 1 102 ? 17.902 -20.211 -4.271 1.00 51.84 102 PHE A CA 1
ATOM 789 C C . PHE A 1 102 ? 18.753 -19.417 -5.248 1.00 51.84 102 PHE A C 1
ATOM 791 O O . PHE A 1 102 ? 19.692 -18.726 -4.856 1.00 51.84 102 PHE A O 1
ATOM 798 N N . SER A 1 103 ? 18.428 -19.511 -6.535 1.00 48.28 103 SER A N 1
ATOM 799 C CA . SER A 1 103 ? 18.955 -18.566 -7.506 1.00 48.28 103 SER A CA 1
ATOM 800 C C . SER A 1 103 ? 18.448 -17.179 -7.118 1.00 48.28 103 SER A C 1
ATOM 802 O O . SER A 1 103 ? 17.300 -16.826 -7.394 1.00 48.28 103 SER A O 1
ATOM 804 N N . VAL A 1 104 ? 19.294 -16.389 -6.459 1.00 50.69 104 VAL A N 1
ATOM 805 C CA . VAL A 1 104 ? 19.131 -14.939 -6.436 1.00 50.69 104 VAL A CA 1
ATOM 806 C C . VAL A 1 104 ? 19.463 -14.499 -7.850 1.00 50.69 104 VAL A C 1
ATOM 808 O O . VAL A 1 104 ? 20.612 -14.227 -8.183 1.00 50.69 104 VAL A O 1
ATOM 811 N N . THR A 1 105 ? 18.470 -14.548 -8.733 1.00 50.75 105 THR A N 1
ATOM 812 C CA . THR A 1 105 ? 18.596 -13.914 -10.035 1.00 50.75 105 THR A CA 1
ATOM 813 C C . THR A 1 105 ? 18.676 -12.430 -9.724 1.00 50.75 105 THR A C 1
ATOM 815 O O . THR A 1 105 ? 17.666 -11.836 -9.341 1.00 50.75 105 THR A O 1
ATOM 818 N N . ASP A 1 106 ? 19.879 -11.849 -9.780 1.00 45.84 106 ASP A N 1
ATOM 819 C CA . ASP A 1 106 ? 20.026 -10.396 -9.746 1.00 45.84 106 ASP A CA 1
ATOM 820 C C . ASP A 1 106 ? 19.013 -9.843 -10.749 1.00 45.84 106 ASP A C 1
ATOM 822 O O . ASP A 1 106 ? 18.914 -10.362 -11.864 1.00 45.84 106 ASP A O 1
ATOM 826 N N . ALA A 1 107 ? 18.191 -8.889 -10.319 1.00 43.69 107 ALA A N 1
ATOM 827 C CA . ALA A 1 107 ? 17.080 -8.355 -11.090 1.00 43.69 107 ALA A CA 1
ATOM 828 C C . ALA A 1 107 ? 17.598 -7.648 -12.363 1.00 43.69 107 ALA A C 1
ATOM 830 O O . ALA A 1 107 ? 17.697 -6.429 -12.445 1.00 43.69 107 ALA A O 1
ATOM 831 N N . GLN A 1 108 ? 17.989 -8.422 -13.377 1.00 37.28 108 GLN A N 1
ATOM 832 C CA . GLN A 1 108 ? 18.528 -7.909 -14.634 1.00 37.28 108 GLN A CA 1
ATOM 833 C C . GLN A 1 108 ? 17.433 -7.208 -15.448 1.00 37.28 108 GLN A C 1
ATOM 835 O O . GLN A 1 108 ? 17.736 -6.297 -16.213 1.00 37.28 108 GLN A O 1
ATOM 840 N N . ALA A 1 109 ? 16.160 -7.558 -15.226 1.00 38.16 109 ALA A N 1
ATOM 841 C CA . ALA A 1 109 ? 15.019 -6.905 -15.865 1.00 38.16 109 ALA A CA 1
ATOM 842 C C . ALA A 1 109 ? 14.870 -5.424 -15.458 1.00 38.16 109 ALA A C 1
ATOM 844 O O . ALA A 1 109 ? 14.451 -4.600 -16.272 1.00 38.16 109 ALA A O 1
ATOM 845 N N . THR A 1 110 ? 15.259 -5.050 -14.236 1.00 42.50 110 THR A N 1
ATOM 846 C CA . THR A 1 110 ? 15.115 -3.677 -13.726 1.00 42.50 110 THR A CA 1
ATOM 847 C C . THR A 1 110 ? 16.335 -2.795 -13.958 1.00 42.50 110 THR A C 1
ATOM 849 O O . THR A 1 110 ? 16.183 -1.577 -14.088 1.00 42.50 110 THR A O 1
ATOM 852 N N . GLN A 1 111 ? 17.507 -3.385 -14.211 1.00 36.81 111 GLN A N 1
ATOM 853 C CA . GLN A 1 111 ? 18.624 -2.666 -14.830 1.00 36.81 111 GLN A CA 1
ATOM 854 C C . GLN A 1 111 ? 18.246 -2.110 -16.211 1.00 36.81 111 GLN A C 1
ATOM 856 O O . GLN A 1 111 ? 18.617 -0.982 -16.530 1.00 36.81 111 GLN A O 1
ATOM 861 N N . THR A 1 112 ? 17.462 -2.846 -17.009 1.00 41.47 112 THR A N 1
ATOM 862 C CA . THR A 1 112 ? 16.990 -2.379 -18.323 1.00 41.47 112 THR A CA 1
ATOM 863 C C . THR A 1 112 ? 16.016 -1.206 -18.191 1.00 41.47 112 THR A C 1
ATOM 865 O O . THR A 1 112 ? 16.128 -0.239 -18.941 1.00 41.47 112 THR A O 1
ATOM 868 N N . VAL A 1 113 ? 15.108 -1.229 -17.206 1.00 41.75 113 VAL A N 1
ATOM 869 C CA . VAL A 1 113 ? 14.166 -0.122 -16.946 1.00 41.75 113 VAL A CA 1
ATOM 870 C C . VAL A 1 113 ? 14.902 1.115 -16.430 1.00 41.75 113 VAL A C 1
ATOM 872 O O . VAL A 1 113 ? 14.685 2.199 -16.962 1.00 41.75 113 VAL A O 1
ATOM 875 N N . PHE A 1 114 ? 15.826 0.972 -15.476 1.00 40.12 114 PHE A N 1
ATOM 876 C CA . PHE A 1 114 ? 16.626 2.096 -14.983 1.00 40.12 114 PHE A CA 1
ATOM 877 C C . PHE A 1 114 ? 17.547 2.671 -16.058 1.00 40.12 114 PHE A C 1
ATOM 879 O O . PHE A 1 114 ? 17.585 3.884 -16.220 1.00 40.12 114 PHE A O 1
ATOM 886 N N . GLN A 1 115 ? 18.238 1.846 -16.850 1.00 41.16 115 GLN A N 1
ATOM 887 C CA . GLN A 1 115 ? 19.036 2.344 -17.973 1.00 41.16 115 GLN A CA 1
ATOM 888 C C . GLN A 1 115 ? 18.159 3.034 -19.023 1.00 41.16 115 GLN A C 1
ATOM 890 O O . GLN A 1 115 ? 18.550 4.079 -19.526 1.00 41.16 115 GLN A O 1
ATOM 895 N N . THR A 1 116 ? 16.951 2.534 -19.295 1.00 48.06 116 THR A N 1
ATOM 896 C CA . THR A 1 116 ? 16.001 3.175 -20.222 1.00 48.06 116 THR A CA 1
ATOM 897 C C . THR A 1 116 ? 15.476 4.506 -19.677 1.00 48.06 116 THR A C 1
ATOM 899 O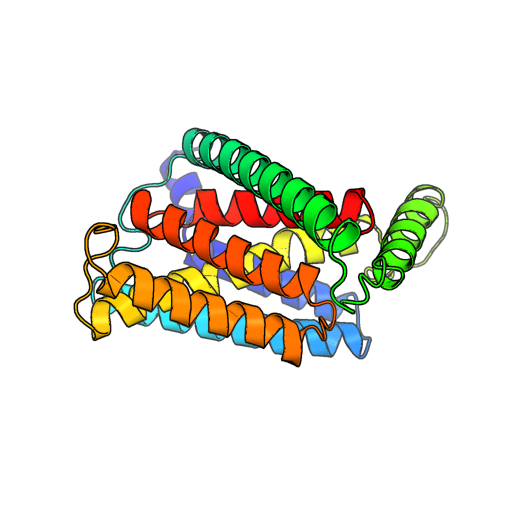 O . THR A 1 116 ? 15.370 5.477 -20.422 1.00 48.06 116 THR A O 1
ATOM 902 N N . VAL A 1 117 ? 15.202 4.589 -18.373 1.00 42.97 117 VAL A N 1
ATOM 903 C CA . VAL A 1 117 ? 14.760 5.801 -17.666 1.00 42.97 117 VAL A CA 1
ATOM 904 C C . VAL A 1 117 ? 15.907 6.822 -17.598 1.00 42.97 117 VAL A C 1
ATOM 906 O O . VAL A 1 117 ? 15.736 7.967 -18.005 1.00 42.97 117 VAL A O 1
ATOM 909 N N . PHE A 1 118 ? 17.108 6.408 -17.191 1.00 39.66 118 PHE A N 1
ATOM 910 C CA . PHE A 1 118 ? 18.293 7.256 -17.017 1.00 39.66 118 PHE A CA 1
ATOM 911 C C . PHE A 1 118 ? 18.919 7.718 -18.346 1.00 39.66 118 PHE A C 1
ATOM 913 O O . PHE A 1 118 ? 19.273 8.886 -18.478 1.00 39.66 118 PHE A O 1
ATOM 920 N N . GLN A 1 119 ? 18.991 6.865 -19.377 1.00 42.28 119 GLN A N 1
ATOM 921 C CA . GLN A 1 119 ? 19.429 7.274 -20.726 1.00 42.28 119 GLN A CA 1
ATOM 922 C C . GLN A 1 119 ? 18.419 8.192 -21.425 1.00 42.28 119 GLN A C 1
ATOM 924 O O . GLN A 1 119 ? 18.782 8.954 -22.319 1.00 42.28 119 GLN A O 1
ATOM 929 N N . SER A 1 120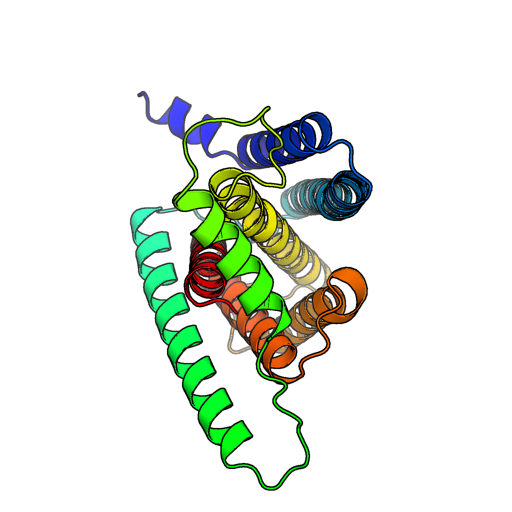 ? 17.153 8.144 -21.020 1.00 41.25 120 SER A N 1
ATOM 930 C CA . SER A 1 120 ? 16.130 9.067 -21.508 1.00 41.25 120 SER A CA 1
ATOM 931 C C . SER A 1 120 ? 16.146 10.402 -20.744 1.00 41.25 120 SER A C 1
ATOM 933 O O . SER A 1 120 ? 15.734 11.414 -21.303 1.00 41.25 120 SER A O 1
ATOM 935 N N . PHE A 1 121 ? 16.711 10.459 -19.525 1.00 37.94 121 PHE A N 1
ATOM 936 C CA . PHE A 1 121 ? 16.996 11.721 -18.819 1.00 37.94 121 PHE A CA 1
ATOM 937 C C . PHE A 1 121 ? 18.140 12.527 -19.462 1.00 37.94 121 PHE A C 1
ATOM 939 O O . PHE A 1 121 ? 18.207 13.736 -19.272 1.00 37.94 121 PHE A O 1
ATOM 946 N N . THR A 1 122 ? 19.027 11.908 -20.247 1.00 39.41 122 THR A N 1
ATOM 947 C CA . THR A 1 122 ? 20.113 12.615 -20.959 1.00 39.41 122 THR A CA 1
ATOM 948 C C . THR A 1 122 ? 19.740 13.038 -22.385 1.00 39.41 122 THR A C 1
ATOM 950 O O . THR A 1 122 ? 20.524 13.717 -23.044 1.00 39.41 122 THR A O 1
ATOM 953 N N . LYS A 1 123 ? 18.534 12.690 -22.860 1.00 42.16 123 LYS A N 1
ATOM 954 C CA . LYS A 1 123 ? 18.011 13.017 -24.201 1.00 42.16 123 LYS A CA 1
ATOM 955 C C . LYS A 1 123 ? 16.788 13.946 -24.160 1.00 42.16 123 LYS A C 1
ATOM 957 O O . LYS A 1 123 ? 15.874 13.810 -24.973 1.00 42.16 123 LYS A O 1
ATOM 962 N N . PHE A 1 124 ? 16.764 14.914 -23.241 1.00 37.75 124 PHE A N 1
ATOM 963 C CA . PHE A 1 124 ? 15.808 16.025 -23.318 1.00 37.75 124 PHE A CA 1
ATOM 964 C C . PHE A 1 124 ? 16.167 16.909 -24.514 1.00 37.75 124 PHE A C 1
ATOM 966 O O . PHE A 1 124 ? 17.059 17.747 -24.424 1.00 37.75 124 PHE A O 1
ATOM 973 N N . GLY A 1 125 ? 15.502 16.708 -25.651 1.00 37.56 125 GLY A N 1
ATOM 974 C CA . GLY A 1 125 ? 15.726 17.585 -26.797 1.00 37.56 125 GLY A CA 1
ATOM 975 C C . GLY A 1 125 ? 14.804 17.400 -27.992 1.00 37.56 125 GLY A C 1
ATOM 976 O O . GLY A 1 125 ? 14.413 18.402 -28.577 1.00 37.56 125 GLY A O 1
ATOM 977 N N . THR A 1 126 ? 14.442 16.176 -28.384 1.00 39.16 126 THR A N 1
ATOM 978 C CA . THR A 1 126 ? 13.936 15.989 -29.760 1.00 39.16 126 THR A CA 1
ATOM 979 C C . THR A 1 126 ? 13.106 14.717 -29.977 1.00 39.16 126 THR A C 1
ATOM 981 O O . THR A 1 126 ? 13.516 13.885 -30.771 1.00 39.16 126 THR A O 1
ATOM 984 N N . TYR A 1 127 ? 11.937 14.532 -29.344 1.00 36.72 127 TYR A N 1
ATOM 985 C CA . TYR A 1 127 ? 10.988 13.482 -29.781 1.00 36.72 127 TYR A CA 1
ATOM 986 C C . TYR A 1 127 ? 9.516 13.844 -29.524 1.00 36.72 127 TYR A C 1
ATOM 988 O O . TYR A 1 127 ? 9.198 14.469 -28.511 1.00 36.72 127 TYR A O 1
ATOM 996 N N . ASP A 1 128 ? 8.639 13.401 -30.437 1.00 39.47 128 ASP A N 1
ATOM 997 C CA . ASP A 1 128 ? 7.189 13.270 -30.238 1.00 39.47 128 ASP A CA 1
ATOM 998 C C . ASP A 1 128 ? 6.896 12.605 -28.883 1.00 39.47 128 ASP A C 1
ATOM 1000 O O . ASP A 1 128 ? 7.532 11.614 -28.511 1.00 39.47 128 ASP A O 1
ATOM 1004 N N . ILE A 1 129 ? 5.957 13.166 -28.118 1.00 42.62 129 ILE A N 1
ATOM 1005 C CA . ILE A 1 129 ? 5.734 12.801 -26.713 1.00 42.62 129 ILE A CA 1
ATOM 1006 C C . ILE A 1 129 ? 5.039 11.432 -26.614 1.00 42.62 129 ILE A C 1
ATOM 1008 O O . ILE A 1 129 ? 3.818 11.334 -26.534 1.00 42.62 129 ILE A O 1
ATOM 1012 N N . ASP A 1 130 ? 5.834 10.366 -26.568 1.00 46.91 130 ASP A N 1
ATOM 1013 C CA . ASP A 1 130 ? 5.423 9.030 -26.132 1.00 46.91 130 ASP A CA 1
ATOM 1014 C C . ASP A 1 130 ? 5.634 8.914 -24.611 1.00 46.91 130 ASP A C 1
ATOM 1016 O O . ASP A 1 130 ? 6.762 8.774 -24.124 1.00 46.91 130 ASP A O 1
ATOM 1020 N N . PHE A 1 131 ? 4.552 8.991 -23.830 1.00 43.25 131 PHE A N 1
ATOM 1021 C CA . PHE A 1 131 ? 4.623 8.971 -22.361 1.00 43.25 131 PHE A CA 1
ATOM 1022 C C . PHE A 1 131 ? 5.195 7.664 -21.787 1.00 43.25 131 PHE A C 1
ATOM 1024 O O . PHE A 1 131 ? 5.711 7.697 -20.672 1.00 43.25 131 PHE A O 1
ATOM 1031 N N . THR A 1 132 ? 5.179 6.548 -22.535 1.00 42.22 132 THR A N 1
ATOM 1032 C CA . THR A 1 132 ? 5.828 5.288 -22.105 1.00 42.22 132 THR A CA 1
ATOM 1033 C C . THR A 1 132 ? 7.352 5.344 -22.166 1.00 42.22 132 THR A C 1
ATOM 1035 O O . THR A 1 132 ? 8.035 4.571 -21.495 1.00 42.22 132 THR A O 1
ATOM 1038 N N . LYS A 1 133 ? 7.899 6.264 -22.966 1.00 49.16 133 LYS A N 1
ATOM 1039 C CA . LYS A 1 133 ? 9.341 6.505 -23.100 1.00 49.16 133 LYS A CA 1
ATOM 1040 C C . LYS A 1 133 ? 9.808 7.682 -22.252 1.00 49.16 133 LYS A C 1
ATOM 1042 O O . LYS A 1 133 ? 11.008 7.865 -22.084 1.00 49.16 133 LYS A O 1
ATOM 1047 N N . SER A 1 134 ? 8.872 8.457 -21.696 1.00 58.53 134 SER A N 1
ATOM 1048 C CA . SER A 1 134 ? 9.163 9.551 -20.774 1.00 58.53 134 S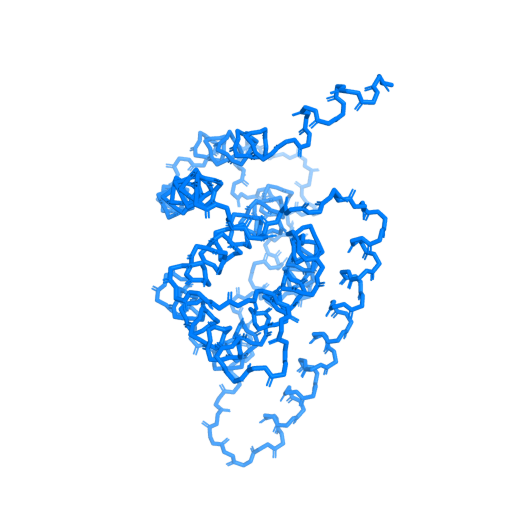ER A CA 1
ATOM 1049 C C . SER A 1 134 ? 9.540 9.001 -19.393 1.00 58.53 134 SER A C 1
ATOM 1051 O O . SER A 1 134 ? 8.696 8.409 -18.713 1.00 58.53 134 SER A O 1
ATOM 1053 N N . PRO A 1 135 ? 10.775 9.236 -18.918 1.00 62.22 135 PRO A N 1
ATOM 1054 C CA . PRO A 1 135 ? 11.219 8.822 -17.585 1.00 62.22 135 PRO A CA 1
ATOM 1055 C C . PRO A 1 135 ? 10.321 9.352 -16.473 1.00 62.22 135 PRO A C 1
ATOM 1057 O O . PRO A 1 135 ? 10.004 8.632 -15.532 1.00 62.22 135 PRO A O 1
ATOM 1060 N N . LEU A 1 136 ? 9.860 10.596 -16.619 1.00 66.56 136 LEU A N 1
ATOM 1061 C CA . LEU A 1 136 ? 8.963 11.244 -15.667 1.00 66.56 136 LEU A CA 1
ATOM 1062 C C . LEU A 1 136 ? 7.564 10.619 -15.687 1.00 66.56 136 LEU A C 1
ATOM 1064 O O . LEU A 1 136 ? 6.967 10.448 -14.628 1.00 66.56 136 LEU A O 1
ATOM 1068 N N . GLY A 1 137 ? 7.064 10.235 -16.867 1.00 66.56 137 GLY A N 1
ATOM 1069 C CA . GLY A 1 137 ? 5.794 9.517 -17.006 1.00 66.56 137 GLY A CA 1
ATOM 1070 C C . GLY A 1 137 ? 5.838 8.146 -16.330 1.00 66.56 137 GLY A C 1
ATOM 1071 O O . GLY A 1 137 ? 4.956 7.818 -15.537 1.00 66.56 137 GLY A O 1
ATOM 1072 N N . ASN A 1 138 ? 6.914 7.389 -16.561 1.00 65.44 138 ASN A N 1
ATOM 1073 C CA . ASN A 1 138 ? 7.127 6.091 -15.923 1.00 65.44 138 ASN A CA 1
ATOM 1074 C C . ASN A 1 138 ? 7.324 6.217 -14.408 1.00 65.44 138 ASN A C 1
ATOM 1076 O O . ASN A 1 138 ? 6.721 5.456 -13.654 1.00 65.44 138 ASN A O 1
ATOM 1080 N N . MET A 1 139 ? 8.100 7.197 -13.936 1.00 70.75 139 MET A N 1
ATOM 1081 C CA . MET A 1 139 ? 8.242 7.455 -12.501 1.00 70.75 139 MET A CA 1
ATOM 1082 C C . MET A 1 139 ? 6.903 7.838 -11.866 1.00 70.75 139 MET A C 1
ATOM 1084 O O . MET A 1 139 ? 6.541 7.285 -10.836 1.00 70.75 139 MET A O 1
ATOM 1088 N N . PHE A 1 140 ? 6.124 8.726 -12.483 1.00 78.94 140 PHE A N 1
ATOM 1089 C CA . PHE A 1 140 ? 4.809 9.096 -11.963 1.00 78.94 140 PHE A CA 1
ATOM 1090 C C . PHE A 1 140 ? 3.856 7.890 -11.903 1.00 78.94 140 PHE A C 1
ATOM 1092 O O . PHE A 1 140 ? 3.212 7.647 -10.882 1.00 78.94 140 PHE A O 1
ATOM 1099 N N . LEU A 1 141 ? 3.803 7.077 -12.957 1.00 77.06 141 LEU A N 1
ATOM 1100 C CA . LEU A 1 141 ? 2.929 5.909 -13.009 1.00 77.06 141 LEU A CA 1
ATOM 1101 C C . LEU A 1 141 ? 3.343 4.818 -12.008 1.00 77.06 141 LEU A C 1
ATOM 1103 O O . LEU A 1 141 ? 2.525 4.387 -11.195 1.00 77.06 141 LEU A O 1
ATOM 1107 N N . PHE A 1 142 ? 4.604 4.381 -12.045 1.00 76.00 142 PHE A N 1
ATOM 1108 C CA . PHE A 1 142 ? 5.083 3.225 -11.279 1.00 76.00 142 PHE A CA 1
ATOM 1109 C C . PHE A 1 142 ? 5.526 3.557 -9.850 1.00 76.00 142 PHE A C 1
ATOM 1111 O O . PHE A 1 142 ? 5.472 2.674 -8.990 1.00 76.00 142 PHE A O 1
ATOM 1118 N N . ALA A 1 143 ? 5.927 4.802 -9.569 1.00 80.44 143 ALA A N 1
ATOM 1119 C CA . ALA A 1 143 ? 6.277 5.231 -8.214 1.00 80.44 143 ALA A CA 1
ATOM 1120 C C . ALA A 1 143 ? 5.093 5.840 -7.457 1.00 80.44 143 ALA A C 1
ATOM 1122 O O . ALA A 1 143 ? 5.102 5.807 -6.232 1.00 80.44 143 ALA A O 1
ATOM 1123 N N . ILE A 1 144 ? 4.083 6.396 -8.142 1.00 85.88 144 ILE A N 1
ATOM 1124 C CA . ILE A 1 144 ? 2.988 7.124 -7.477 1.00 85.88 144 ILE A CA 1
ATOM 1125 C C . ILE A 1 144 ? 1.633 6.466 -7.737 1.00 85.88 144 ILE A C 1
ATOM 1127 O O . ILE A 1 144 ? 1.017 5.961 -6.800 1.00 85.88 144 ILE A O 1
ATOM 1131 N N . VAL A 1 145 ? 1.154 6.446 -8.983 1.00 85.31 145 VAL A N 1
ATOM 1132 C CA . VAL A 1 145 ? -0.236 6.046 -9.293 1.00 85.31 145 VAL A CA 1
ATOM 1133 C C . VAL A 1 145 ? -0.512 4.581 -8.946 1.00 85.31 145 VAL A C 1
ATOM 1135 O O . VAL A 1 145 ? -1.510 4.277 -8.285 1.00 85.31 145 VAL A O 1
ATOM 1138 N N . ILE A 1 146 ? 0.370 3.674 -9.372 1.00 83.94 146 ILE A N 1
ATOM 1139 C CA . ILE A 1 146 ? 0.243 2.236 -9.112 1.00 83.94 146 ILE A CA 1
ATOM 1140 C C . ILE A 1 146 ? 0.332 1.941 -7.604 1.00 83.94 146 ILE A C 1
ATOM 1142 O O . ILE A 1 146 ? -0.631 1.384 -7.074 1.00 83.94 146 ILE A O 1
ATOM 1146 N N . PRO A 1 147 ? 1.381 2.385 -6.878 1.00 89.56 147 PRO A N 1
ATOM 1147 C CA . PRO A 1 147 ? 1.479 2.195 -5.429 1.00 89.56 147 PRO A CA 1
ATOM 1148 C C . PRO A 1 147 ? 0.280 2.720 -4.644 1.00 89.56 147 PRO A C 1
ATOM 1150 O O . PRO A 1 147 ? -0.202 2.049 -3.733 1.00 89.56 147 PRO A O 1
ATOM 1153 N N . LEU A 1 148 ? -0.241 3.898 -5.008 1.00 89.69 148 LEU A N 1
ATOM 1154 C CA . LEU A 1 148 ? -1.443 4.451 -4.381 1.00 89.69 148 LEU A CA 1
ATOM 1155 C C . LEU A 1 148 ? -2.660 3.553 -4.605 1.00 89.69 148 LEU A C 1
ATOM 1157 O O . LEU A 1 148 ? -3.383 3.247 -3.658 1.00 89.69 148 LEU A O 1
ATOM 1161 N N . THR A 1 149 ? -2.881 3.118 -5.847 1.00 88.25 149 THR A N 1
ATOM 1162 C CA . THR A 1 149 ? -4.012 2.250 -6.199 1.00 88.25 149 THR A CA 1
ATOM 1163 C C . THR A 1 149 ? -3.934 0.927 -5.440 1.00 88.25 149 THR A C 1
ATOM 1165 O O . THR A 1 149 ? -4.911 0.505 -4.817 1.00 88.25 149 THR A O 1
ATOM 1168 N N . GLU A 1 150 ? -2.762 0.297 -5.435 1.00 90.12 150 GLU A N 1
ATOM 1169 C CA . GLU A 1 150 ? -2.497 -0.957 -4.733 1.00 90.12 150 GLU A CA 1
ATOM 1170 C C . GLU A 1 150 ? -2.729 -0.826 -3.223 1.00 90.12 150 GLU A C 1
ATOM 1172 O O . GLU A 1 150 ? -3.525 -1.580 -2.656 1.00 90.12 150 GLU A O 1
ATOM 1177 N N . THR A 1 151 ? -2.111 0.167 -2.576 1.00 93.75 151 THR A N 1
ATOM 1178 C CA . THR A 1 151 ? -2.214 0.355 -1.123 1.00 93.75 151 THR A CA 1
ATOM 1179 C C . THR A 1 151 ? -3.634 0.695 -0.681 1.00 93.75 151 THR A C 1
ATOM 1181 O O . THR A 1 151 ? -4.110 0.139 0.313 1.00 93.75 151 THR A O 1
ATOM 1184 N N . ILE A 1 152 ? -4.348 1.564 -1.407 1.00 91.94 152 ILE A N 1
ATOM 1185 C CA . ILE A 1 152 ? -5.752 1.871 -1.097 1.00 91.94 152 ILE A CA 1
ATOM 1186 C C . ILE A 1 152 ? -6.596 0.600 -1.213 1.00 91.94 152 ILE A C 1
ATOM 1188 O O . ILE A 1 152 ? -7.369 0.302 -0.301 1.00 91.94 152 ILE A O 1
ATOM 1192 N N . THR A 1 153 ? -6.412 -0.185 -2.279 1.00 92.56 153 THR A N 1
ATOM 1193 C CA . THR A 1 153 ? -7.163 -1.431 -2.498 1.00 92.56 153 THR A CA 1
ATOM 1194 C C . THR A 1 153 ? -6.970 -2.410 -1.340 1.00 92.56 153 THR A C 1
ATOM 1196 O O . THR A 1 153 ? -7.953 -2.844 -0.735 1.00 92.56 153 THR A O 1
ATOM 1199 N N . ILE A 1 154 ? -5.721 -2.722 -0.972 1.00 95.25 154 ILE A N 1
ATOM 1200 C CA . ILE A 1 154 ? -5.447 -3.687 0.107 1.00 95.25 154 ILE A CA 1
ATOM 1201 C C . ILE A 1 154 ? -5.894 -3.167 1.476 1.00 95.25 154 ILE A C 1
ATOM 1203 O O . ILE A 1 154 ? -6.412 -3.936 2.284 1.00 95.25 154 ILE A O 1
ATOM 1207 N N . SER A 1 155 ? -5.764 -1.862 1.732 1.00 94.75 155 SER A N 1
ATOM 1208 C CA . SER A 1 155 ? -6.179 -1.248 3.000 1.00 94.75 155 SER A CA 1
ATOM 1209 C C . SER A 1 155 ? -7.695 -1.288 3.163 1.00 94.75 155 SER A C 1
ATOM 1211 O O . SER A 1 155 ? -8.209 -1.545 4.253 1.00 94.75 155 SER A O 1
ATOM 1213 N N . ARG A 1 156 ? -8.431 -1.069 2.069 1.00 93.06 156 ARG A N 1
ATOM 1214 C CA . ARG A 1 156 ? -9.895 -1.142 2.049 1.00 93.06 156 ARG A CA 1
ATOM 1215 C C . ARG A 1 156 ? -10.392 -2.575 2.155 1.00 93.06 156 ARG A C 1
ATOM 1217 O O . ARG A 1 156 ? -11.345 -2.818 2.893 1.00 93.06 156 ARG A O 1
ATOM 1224 N N . LEU A 1 157 ? -9.709 -3.521 1.511 1.00 94.69 157 LEU A N 1
ATOM 1225 C CA . LEU A 1 157 ? -9.977 -4.945 1.688 1.00 94.69 157 LEU A CA 1
ATOM 1226 C C . LEU A 1 157 ? -9.767 -5.362 3.150 1.00 94.69 157 LEU A C 1
ATOM 1228 O O . LEU A 1 157 ? -10.633 -6.015 3.725 1.00 94.69 157 LEU A O 1
ATOM 1232 N N . TYR A 1 158 ? -8.677 -4.916 3.778 1.00 96.19 158 TYR A N 1
ATOM 1233 C CA . TYR A 1 158 ? -8.406 -5.154 5.196 1.00 96.19 158 TYR A CA 1
ATOM 1234 C C . TYR A 1 158 ? -9.509 -4.612 6.102 1.00 96.19 158 TYR A C 1
ATOM 1236 O O . TYR A 1 158 ? -10.022 -5.354 6.937 1.00 96.19 158 TYR A O 1
ATOM 1244 N N . GLY A 1 159 ? -9.937 -3.367 5.881 1.00 93.69 159 GLY A N 1
ATOM 1245 C CA . GLY A 1 159 ? -11.048 -2.763 6.617 1.00 93.69 159 GLY A CA 1
ATOM 1246 C C . GLY A 1 159 ? -12.358 -3.543 6.493 1.00 93.69 159 GLY A C 1
ATOM 1247 O O . GLY A 1 159 ? -13.018 -3.825 7.495 1.00 93.69 159 GLY A O 1
ATOM 1248 N N . LEU A 1 160 ? -12.717 -3.928 5.265 1.00 93.38 160 LEU A N 1
ATOM 1249 C CA . LEU A 1 160 ? -13.949 -4.660 4.985 1.00 93.38 160 LEU A CA 1
ATOM 1250 C C . LEU A 1 160 ? -13.932 -6.060 5.613 1.00 93.38 160 LEU A C 1
ATOM 1252 O O . LEU A 1 160 ? -14.866 -6.428 6.322 1.00 93.38 160 LEU A O 1
ATOM 1256 N N . VAL A 1 161 ? -12.868 -6.832 5.377 1.00 95.19 161 VAL A N 1
ATOM 1257 C CA . VAL A 1 161 ? -12.748 -8.209 5.873 1.00 95.19 161 VAL A CA 1
ATOM 1258 C C . VAL A 1 161 ? -12.681 -8.218 7.399 1.00 95.19 161 VAL A C 1
ATOM 1260 O O . VAL A 1 161 ? -13.400 -8.993 8.027 1.00 95.19 161 VAL A O 1
ATOM 1263 N N . ALA A 1 162 ? -11.912 -7.312 8.014 1.00 95.25 162 ALA A N 1
ATOM 1264 C CA . ALA A 1 162 ? -11.893 -7.169 9.467 1.00 95.25 162 ALA A CA 1
ATOM 1265 C C . ALA A 1 162 ? -13.306 -6.960 10.020 1.00 95.25 162 ALA A C 1
ATOM 1267 O O . ALA A 1 162 ? -13.706 -7.634 10.967 1.00 95.25 162 ALA A O 1
ATOM 1268 N N . LYS A 1 163 ? -14.106 -6.099 9.380 1.00 93.38 163 LYS A N 1
ATOM 1269 C CA . LYS A 1 163 ? -15.480 -5.853 9.814 1.00 93.38 163 LYS A CA 1
ATOM 1270 C C . LYS A 1 163 ? -16.392 -7.068 9.641 1.00 93.38 163 LYS A C 1
ATOM 1272 O O . LYS A 1 163 ? -17.115 -7.394 10.578 1.00 93.38 163 LYS A O 1
ATOM 1277 N N . ILE A 1 164 ? -16.346 -7.743 8.489 1.00 93.38 164 ILE A N 1
ATOM 1278 C CA . ILE A 1 164 ? -17.148 -8.952 8.214 1.00 93.38 164 ILE A CA 1
ATOM 1279 C C . ILE A 1 164 ? -16.886 -10.027 9.275 1.00 93.38 164 ILE A C 1
ATOM 1281 O O . ILE A 1 164 ? -17.821 -10.643 9.780 1.00 93.38 164 ILE A O 1
ATOM 1285 N N . PHE A 1 165 ? -15.623 -10.213 9.661 1.00 95.31 165 PHE A N 1
ATOM 1286 C CA . PHE A 1 165 ? -15.224 -11.217 10.647 1.00 95.31 165 PHE A CA 1
ATOM 1287 C C . PHE A 1 165 ? -15.185 -10.694 12.092 1.00 95.31 165 PHE A C 1
ATOM 1289 O O . PHE A 1 165 ? -14.735 -11.412 12.986 1.00 95.31 165 PHE A O 1
ATOM 1296 N N . SER A 1 166 ? -15.665 -9.468 12.343 1.00 94.75 166 SER A N 1
ATOM 1297 C CA . SER A 1 166 ? -15.649 -8.825 13.668 1.00 94.75 166 SER A CA 1
ATOM 1298 C C . SER A 1 166 ? -14.261 -8.826 14.332 1.00 94.75 166 SER A C 1
ATOM 1300 O O . SER A 1 166 ? -14.120 -9.052 15.533 1.00 94.75 166 SER A O 1
ATOM 1302 N N . ILE A 1 167 ? -13.217 -8.602 13.536 1.00 95.25 167 ILE A N 1
ATOM 1303 C CA . ILE A 1 167 ? -11.831 -8.446 13.979 1.00 95.25 167 ILE A CA 1
ATOM 1304 C C . ILE A 1 167 ? -11.596 -6.961 14.252 1.00 95.25 167 ILE A C 1
ATOM 1306 O O . ILE A 1 167 ? -11.783 -6.123 13.372 1.00 95.25 167 ILE A O 1
ATOM 1310 N N . GLN A 1 168 ? -11.176 -6.639 15.473 1.00 93.56 168 GLN A N 1
ATOM 1311 C CA . GLN A 1 168 ? -10.872 -5.269 15.867 1.00 93.56 168 GLN A CA 1
ATOM 1312 C C . GLN A 1 168 ? -9.551 -4.808 15.241 1.00 93.56 168 GLN A C 1
ATOM 1314 O O . GLN A 1 168 ? -8.486 -5.378 15.495 1.00 93.56 168 GLN A O 1
ATOM 1319 N N . ILE A 1 169 ? -9.607 -3.743 14.441 1.00 91.75 169 ILE A N 1
ATOM 1320 C CA . ILE A 1 169 ? -8.419 -3.213 13.770 1.00 91.75 169 ILE A CA 1
ATOM 1321 C C . ILE A 1 169 ? -7.507 -2.531 14.794 1.00 91.75 169 ILE A C 1
ATOM 1323 O O . ILE A 1 169 ? -7.920 -1.642 15.539 1.00 91.75 169 ILE A O 1
ATOM 1327 N N . GLY A 1 170 ? -6.238 -2.943 14.804 1.00 90.50 170 GLY A N 1
ATOM 1328 C CA . GLY A 1 170 ? -5.216 -2.410 15.708 1.00 90.50 170 GLY A CA 1
ATOM 1329 C C . GLY A 1 170 ? -5.034 -3.208 17.003 1.00 90.50 170 GLY A C 1
ATOM 1330 O O . GLY A 1 170 ? -4.104 -2.913 17.758 1.00 90.50 170 GLY A O 1
ATOM 1331 N N . ASP A 1 171 ? -5.843 -4.247 17.248 1.00 94.62 171 ASP A N 1
ATOM 1332 C CA . ASP A 1 171 ? -5.567 -5.219 18.309 1.00 94.62 171 ASP A CA 1
ATOM 1333 C C . ASP A 1 171 ? -4.512 -6.239 17.852 1.00 94.62 171 ASP A C 1
ATOM 1335 O O . ASP A 1 171 ? -4.816 -7.349 17.408 1.00 94.62 171 ASP A O 1
ATOM 1339 N N . PHE A 1 172 ? -3.241 -5.856 17.967 1.00 95.25 172 PHE A N 1
ATOM 1340 C CA . PHE A 1 172 ? -2.100 -6.710 17.617 1.00 95.25 172 PHE A CA 1
ATOM 1341 C C . PHE A 1 172 ? -1.770 -7.778 18.669 1.00 95.25 172 PHE A C 1
ATOM 1343 O O . PHE A 1 172 ? -0.800 -8.515 18.493 1.00 95.25 172 PHE A O 1
ATOM 1350 N N . ARG A 1 173 ? -2.545 -7.879 19.759 1.00 95.44 173 ARG A N 1
ATOM 1351 C CA . ARG A 1 173 ? -2.448 -9.010 20.696 1.00 95.44 173 ARG A CA 1
ATOM 1352 C C . ARG A 1 173 ? -3.267 -10.205 20.208 1.00 95.44 173 ARG A C 1
ATOM 1354 O O . ARG A 1 173 ? -2.964 -11.340 20.561 1.00 95.44 173 ARG A O 1
ATOM 1361 N N . SER A 1 174 ? -4.277 -9.961 19.374 1.00 96.00 174 SER A N 1
ATOM 1362 C CA . SER A 1 174 ? -5.114 -11.004 18.791 1.00 96.00 174 SER A CA 1
ATOM 1363 C C . SER A 1 174 ? -4.426 -11.713 17.622 1.00 96.00 174 SER A C 1
ATOM 1365 O O . SER A 1 174 ? -4.022 -11.098 16.632 1.00 96.00 174 SER A O 1
ATOM 1367 N N . HIS A 1 175 ? -4.372 -13.046 17.689 1.00 96.31 175 HIS A N 1
ATOM 1368 C CA . HIS A 1 175 ? -3.911 -13.890 16.582 1.00 96.31 175 HIS A CA 1
ATOM 1369 C C . HIS A 1 175 ? -4.789 -13.733 15.330 1.00 96.31 175 HIS A C 1
ATOM 1371 O O . HIS A 1 175 ? -4.297 -13.903 14.218 1.00 96.31 175 HIS A O 1
ATOM 1377 N N . ARG A 1 176 ? -6.072 -13.368 15.487 1.00 96.81 176 ARG A N 1
ATOM 1378 C CA . ARG A 1 176 ? -6.988 -13.136 14.358 1.00 96.81 176 ARG A CA 1
ATOM 1379 C C . ARG A 1 176 ? -6.555 -11.940 13.514 1.00 96.81 176 ARG A C 1
ATOM 1381 O O . ARG A 1 176 ? -6.642 -12.006 12.293 1.00 96.81 176 ARG A O 1
ATOM 1388 N N . THR A 1 177 ? -6.045 -10.883 14.148 1.00 95.88 177 THR A N 1
ATOM 1389 C CA . THR A 1 177 ? -5.513 -9.701 13.455 1.00 95.88 177 THR A CA 1
ATOM 1390 C C . THR A 1 177 ? -4.302 -10.075 12.607 1.00 95.88 177 THR A C 1
ATOM 1392 O O . THR A 1 177 ? -4.249 -9.743 11.425 1.00 95.88 177 THR A O 1
ATOM 1395 N N . TRP A 1 178 ? -3.359 -10.835 13.172 1.00 97.25 178 TRP A N 1
ATOM 1396 C CA . TRP A 1 178 ? -2.181 -11.306 12.438 1.00 97.25 178 TRP A CA 1
ATOM 1397 C C . TRP A 1 178 ? -2.527 -12.297 11.328 1.00 97.25 178 TRP A C 1
ATOM 1399 O O . TRP A 1 178 ? -1.971 -12.195 10.238 1.00 97.25 178 TRP A O 1
ATOM 1409 N N . ALA A 1 179 ? -3.476 -13.206 11.566 1.00 97.31 179 ALA A N 1
ATOM 1410 C CA . ALA A 1 179 ? -3.969 -14.119 10.539 1.00 97.31 179 ALA A CA 1
ATOM 1411 C C . ALA A 1 179 ? -4.593 -13.351 9.366 1.00 97.31 179 ALA A C 1
ATOM 1413 O O . ALA A 1 179 ? -4.284 -13.633 8.211 1.00 97.31 179 ALA A O 1
ATOM 1414 N N . LEU A 1 180 ? -5.409 -12.332 9.652 1.00 97.56 180 LEU A N 1
ATOM 1415 C CA . LEU A 1 180 ? -5.993 -11.474 8.626 1.00 97.56 180 LEU A CA 1
ATOM 1416 C C . LEU A 1 180 ? -4.920 -10.721 7.824 1.00 97.56 180 LEU A C 1
ATOM 1418 O O . LEU A 1 180 ? -4.967 -10.721 6.594 1.00 97.56 180 LEU A O 1
ATOM 1422 N N . ILE A 1 181 ? -3.937 -10.123 8.505 1.00 98.06 181 ILE A N 1
ATOM 1423 C CA . ILE A 1 181 ? -2.798 -9.459 7.854 1.00 98.06 181 ILE A CA 1
ATOM 1424 C C . ILE A 1 181 ? -2.050 -10.447 6.951 1.00 98.06 181 ILE A C 1
ATOM 1426 O O . ILE A 1 181 ? -1.792 -10.130 5.793 1.00 98.06 181 ILE A O 1
ATOM 1430 N N . GLY A 1 182 ? -1.755 -11.654 7.441 1.00 97.88 182 GLY A N 1
ATOM 1431 C CA . GLY A 1 182 ? -1.061 -12.692 6.678 1.00 97.88 182 GLY A CA 1
ATOM 1432 C C . GLY A 1 182 ? -1.834 -13.151 5.439 1.00 97.88 182 GLY A C 1
ATOM 1433 O O . GLY A 1 182 ? -1.240 -13.301 4.371 1.00 97.88 182 GLY A O 1
ATOM 1434 N N . ILE A 1 183 ? -3.156 -13.316 5.542 1.00 97.94 183 ILE A N 1
ATOM 1435 C CA . ILE A 1 183 ? -4.017 -13.680 4.406 1.00 97.94 183 ILE A CA 1
ATOM 1436 C C . ILE A 1 183 ? -3.981 -12.586 3.335 1.00 97.94 183 ILE A C 1
ATOM 1438 O O . ILE A 1 183 ? -3.731 -12.879 2.167 1.00 97.94 183 ILE A O 1
ATOM 1442 N N . ILE A 1 184 ? -4.180 -11.321 3.712 1.00 97.69 184 ILE A N 1
ATOM 1443 C CA . ILE A 1 184 ? -4.204 -10.215 2.741 1.00 97.69 184 ILE A CA 1
ATOM 1444 C C . ILE A 1 184 ? -2.815 -9.974 2.144 1.00 97.69 184 ILE A C 1
ATOM 1446 O O . ILE A 1 184 ? -2.703 -9.766 0.937 1.00 97.69 184 ILE A O 1
ATOM 1450 N N . ALA A 1 185 ? -1.750 -10.070 2.942 1.00 97.94 185 ALA A N 1
ATOM 1451 C CA . ALA A 1 185 ? -0.380 -9.998 2.443 1.00 97.94 185 ALA A CA 1
ATOM 1452 C C . ALA A 1 185 ? -0.068 -11.132 1.450 1.00 97.94 185 ALA A C 1
ATOM 1454 O O . ALA A 1 185 ? 0.571 -10.895 0.426 1.00 97.94 185 ALA A O 1
ATOM 1455 N N . SER A 1 186 ? -0.582 -12.342 1.693 1.00 97.00 186 SER A N 1
ATOM 1456 C CA . SER A 1 186 ? -0.450 -13.472 0.762 1.00 97.00 186 SER A CA 1
ATOM 1457 C C . SER A 1 186 ? -1.198 -13.223 -0.549 1.00 97.00 186 SER A C 1
ATOM 1459 O O . SER A 1 186 ? -0.665 -13.518 -1.616 1.00 97.00 186 SER A O 1
ATOM 1461 N N . LEU A 1 187 ? -2.400 -12.636 -0.496 1.00 95.06 187 LEU A N 1
ATOM 1462 C CA . LEU A 1 187 ? -3.140 -12.228 -1.697 1.00 95.06 187 LEU A CA 1
ATOM 1463 C C . LEU A 1 187 ? -2.385 -11.151 -2.489 1.00 95.06 187 LEU A C 1
ATOM 1465 O O . LEU A 1 187 ? -2.335 -11.217 -3.716 1.00 95.06 187 LEU A O 1
ATOM 1469 N N . PHE A 1 188 ? -1.757 -10.193 -1.803 1.00 94.44 188 PHE A N 1
ATOM 1470 C CA . PHE A 1 188 ? -0.952 -9.148 -2.438 1.00 94.44 188 PHE A CA 1
ATOM 1471 C C . PHE A 1 188 ? 0.317 -9.697 -3.108 1.00 94.44 188 PHE A C 1
ATOM 1473 O O . PHE A 1 188 ? 0.638 -9.327 -4.240 1.00 94.44 188 PHE A O 1
ATOM 1480 N N . MET A 1 189 ? 1.005 -10.632 -2.447 1.00 93.38 189 MET A N 1
ATOM 1481 C CA . MET A 1 189 ? 2.129 -11.373 -3.024 1.00 93.38 189 MET A CA 1
ATOM 1482 C C . MET A 1 189 ? 1.680 -12.217 -4.227 1.00 93.38 189 MET A C 1
ATOM 1484 O O . MET A 1 189 ? 2.335 -12.206 -5.265 1.00 93.38 189 MET A O 1
ATOM 1488 N N . TYR A 1 190 ? 0.540 -12.911 -4.126 1.00 85.56 190 TYR A N 1
ATOM 1489 C CA . TYR A 1 190 ? -0.023 -13.697 -5.227 1.00 85.56 190 TYR A CA 1
ATOM 1490 C C . TYR A 1 190 ? -0.373 -12.825 -6.441 1.00 85.56 190 TYR A C 1
ATOM 1492 O O . TYR A 1 190 ? -0.091 -13.212 -7.575 1.00 85.56 190 TYR A O 1
ATOM 1500 N N . PHE A 1 191 ? -0.925 -11.628 -6.213 1.00 84.50 191 PHE A N 1
ATOM 1501 C CA . PHE A 1 191 ? -1.137 -10.630 -7.261 1.00 84.50 191 PHE A CA 1
ATOM 1502 C C . PHE A 1 191 ? 0.182 -10.261 -7.959 1.00 84.50 191 PHE A C 1
ATOM 1504 O O . PHE A 1 191 ? 0.251 -10.291 -9.186 1.00 84.50 191 PHE A O 1
ATOM 1511 N N . HIS A 1 192 ? 1.259 -10.011 -7.211 1.00 82.38 192 HIS A N 1
ATOM 1512 C CA . HIS A 1 192 ? 2.572 -9.719 -7.799 1.00 82.38 192 HIS A CA 1
ATOM 1513 C C . HIS A 1 192 ? 3.163 -10.907 -8.573 1.00 82.38 192 HIS A C 1
ATOM 1515 O O . HIS A 1 192 ? 3.706 -10.730 -9.662 1.00 82.38 192 HIS A O 1
ATOM 1521 N N . LEU A 1 193 ? 2.989 -12.132 -8.081 1.00 75.44 193 LEU A N 1
ATOM 1522 C CA . LEU A 1 193 ? 3.425 -13.333 -8.792 1.00 75.44 193 LEU A CA 1
ATOM 1523 C C . LEU A 1 193 ? 2.673 -13.520 -10.120 1.00 75.44 193 LEU A C 1
ATOM 1525 O O . LEU A 1 193 ? 3.287 -13.741 -11.159 1.00 75.44 193 LEU A O 1
ATOM 1529 N N . LYS A 1 194 ? 1.335 -13.464 -10.100 1.00 76.12 194 LYS A N 1
ATOM 1530 C CA . LYS A 1 194 ? 0.508 -13.854 -11.256 1.00 76.12 194 LYS A CA 1
ATOM 1531 C C . LYS A 1 194 ? 0.188 -12.725 -12.220 1.00 76.12 194 LYS A C 1
ATOM 1533 O O . LYS A 1 194 ? 0.090 -12.982 -13.412 1.00 76.12 194 LYS A O 1
ATOM 1538 N N . VAL A 1 195 ? 0.005 -11.509 -11.716 1.00 65.38 195 VAL A N 1
ATOM 1539 C CA . VAL A 1 195 ? -0.401 -10.354 -12.528 1.00 65.38 195 VAL A CA 1
ATOM 1540 C C . VAL A 1 195 ? 0.809 -9.522 -12.931 1.00 65.38 195 VAL A C 1
ATOM 1542 O O . VAL A 1 195 ? 0.889 -9.078 -14.070 1.00 65.38 195 VAL A O 1
ATOM 1545 N N . ARG A 1 196 ? 1.779 -9.339 -12.025 1.00 63.72 196 ARG A N 1
ATOM 1546 C CA . ARG A 1 196 ? 3.014 -8.587 -12.318 1.00 63.72 196 ARG A CA 1
ATOM 1547 C C . ARG A 1 196 ? 4.135 -9.474 -12.865 1.00 63.72 196 ARG A C 1
ATOM 1549 O O . ARG A 1 196 ? 5.122 -8.944 -13.362 1.00 63.72 196 ARG A O 1
ATOM 1556 N N . GLY A 1 197 ? 3.988 -10.799 -12.784 1.00 63.75 197 GLY A N 1
ATOM 1557 C CA . GLY A 1 197 ? 4.984 -11.753 -13.272 1.00 63.75 197 GLY A CA 1
ATOM 1558 C C . GLY A 1 197 ? 6.278 -11.763 -12.454 1.00 63.75 197 GLY A C 1
ATOM 1559 O O . GLY A 1 197 ? 7.331 -12.112 -12.987 1.00 63.75 197 GLY A O 1
ATOM 1560 N N . VAL A 1 198 ? 6.229 -11.356 -11.179 1.00 70.00 198 VAL A N 1
ATOM 1561 C CA . VAL A 1 198 ? 7.401 -11.382 -10.293 1.00 70.00 198 VAL A CA 1
ATOM 1562 C C . VAL A 1 198 ? 7.732 -12.836 -9.965 1.00 70.00 198 VAL A C 1
ATOM 1564 O O . VAL A 1 198 ? 7.011 -13.486 -9.216 1.00 70.00 198 VAL A O 1
ATOM 1567 N N . ASN A 1 199 ? 8.830 -13.343 -10.527 1.00 72.88 199 ASN A N 1
ATOM 1568 C CA . ASN A 1 199 ? 9.264 -14.738 -10.358 1.00 72.88 199 ASN A CA 1
ATOM 1569 C C . ASN A 1 199 ? 10.463 -14.892 -9.409 1.00 72.88 199 ASN A C 1
ATOM 1571 O O . ASN A 1 199 ? 10.887 -16.009 -9.121 1.00 72.88 199 ASN A O 1
ATOM 1575 N N . ASN A 1 200 ? 11.031 -13.782 -8.934 1.00 80.00 200 ASN A N 1
ATOM 1576 C CA . ASN A 1 200 ? 12.134 -13.800 -7.987 1.00 80.00 200 ASN A CA 1
ATOM 1577 C C . ASN A 1 200 ? 11.593 -14.026 -6.562 1.00 80.00 200 ASN A C 1
ATOM 1579 O O . ASN A 1 200 ? 10.776 -13.256 -6.058 1.00 80.00 200 ASN A O 1
ATOM 1583 N N . ASN A 1 201 ? 12.067 -15.085 -5.900 1.00 80.69 201 ASN A N 1
ATOM 1584 C CA . ASN A 1 201 ? 11.609 -15.461 -4.560 1.00 80.69 201 ASN A CA 1
ATOM 1585 C C . ASN A 1 201 ? 11.935 -14.411 -3.487 1.00 80.69 201 ASN A C 1
ATOM 1587 O O . ASN A 1 201 ? 11.146 -14.228 -2.560 1.00 80.69 201 ASN A O 1
ATOM 1591 N N . LEU A 1 202 ? 13.080 -13.729 -3.600 1.00 81.19 202 LEU A N 1
ATOM 1592 C CA . LEU A 1 202 ? 13.447 -12.640 -2.697 1.00 81.19 202 LEU A CA 1
ATOM 1593 C C . LEU A 1 202 ? 12.481 -11.467 -2.875 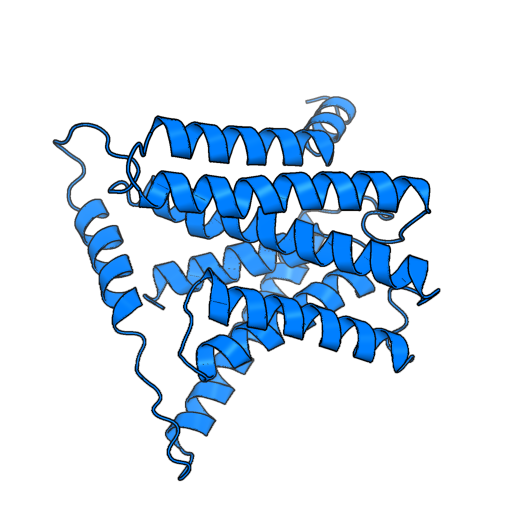1.00 81.19 202 LEU A C 1
ATOM 1595 O O . LEU A 1 202 ? 11.961 -10.965 -1.883 1.00 81.19 202 LEU A O 1
ATOM 1599 N N . ASP A 1 203 ? 12.184 -11.080 -4.114 1.00 81.06 203 ASP A N 1
ATOM 1600 C CA . ASP A 1 203 ? 11.257 -9.978 -4.382 1.00 81.06 203 ASP A CA 1
ATOM 1601 C C . ASP A 1 203 ? 9.852 -10.304 -3.869 1.00 81.06 203 ASP A C 1
ATO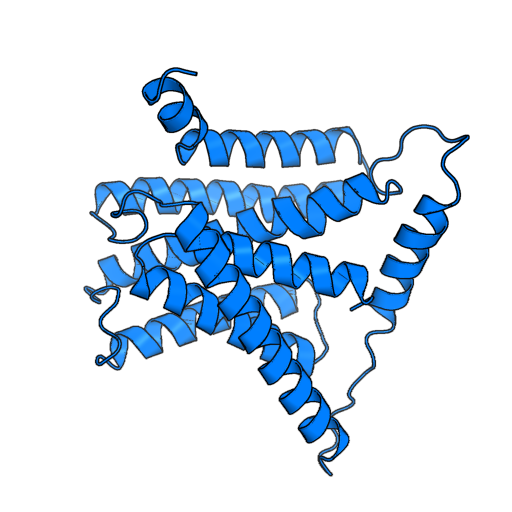M 1603 O O . ASP A 1 203 ? 9.252 -9.478 -3.191 1.00 81.06 203 ASP A O 1
ATOM 1607 N N . LEU A 1 204 ? 9.363 -11.534 -4.067 1.00 85.81 204 LEU A N 1
ATOM 1608 C CA . LEU A 1 204 ? 8.077 -11.980 -3.517 1.00 85.81 204 LEU A CA 1
ATOM 1609 C C . LEU A 1 204 ? 8.051 -11.969 -1.984 1.00 85.81 204 LEU A C 1
ATOM 1611 O O . LEU A 1 204 ? 7.067 -11.520 -1.391 1.00 85.81 204 LEU A O 1
ATOM 1615 N N . ALA A 1 205 ? 9.124 -12.424 -1.330 1.00 87.81 205 ALA A N 1
ATOM 1616 C CA . ALA A 1 205 ? 9.236 -12.375 0.126 1.00 87.81 205 ALA A CA 1
ATOM 1617 C C . ALA A 1 205 ? 9.211 -10.927 0.639 1.00 87.81 205 ALA A C 1
ATOM 1619 O O . ALA A 1 205 ? 8.532 -10.620 1.621 1.00 87.81 205 ALA A O 1
ATOM 1620 N N . ILE A 1 206 ? 9.899 -10.018 -0.053 1.00 88.62 206 ILE A N 1
ATOM 1621 C CA . ILE A 1 206 ? 9.908 -8.594 0.278 1.00 88.62 206 ILE A CA 1
ATOM 1622 C C . ILE A 1 206 ? 8.544 -7.956 0.003 1.00 88.62 206 ILE A C 1
ATOM 1624 O O . ILE A 1 206 ? 8.071 -7.200 0.844 1.00 88.62 206 ILE A O 1
ATOM 1628 N N . THR A 1 207 ? 7.860 -8.302 -1.090 1.00 90.81 207 THR A N 1
ATOM 1629 C CA . THR A 1 207 ? 6.479 -7.876 -1.375 1.00 90.81 207 THR A CA 1
ATOM 1630 C C . THR A 1 207 ? 5.517 -8.324 -0.273 1.00 90.81 207 THR A C 1
ATOM 1632 O O . THR A 1 207 ? 4.678 -7.539 0.174 1.00 90.81 207 THR A O 1
ATOM 1635 N N . PHE A 1 208 ? 5.645 -9.564 0.206 1.00 94.88 208 PHE A N 1
ATOM 1636 C CA . PHE A 1 208 ? 4.851 -10.065 1.325 1.00 94.88 208 PHE A CA 1
ATOM 1637 C C . PHE A 1 208 ? 5.118 -9.264 2.607 1.00 94.88 208 PHE A C 1
ATOM 1639 O O . PHE A 1 208 ? 4.180 -8.767 3.231 1.00 94.88 208 PHE A O 1
ATOM 1646 N N . LEU A 1 209 ? 6.388 -9.080 2.983 1.00 94.00 209 LEU A N 1
ATOM 1647 C CA . LEU A 1 209 ? 6.769 -8.319 4.180 1.00 94.00 209 LEU A CA 1
ATOM 1648 C C . LEU A 1 209 ? 6.352 -6.848 4.090 1.00 94.00 209 LEU A C 1
ATOM 1650 O O . LEU A 1 209 ? 5.874 -6.277 5.072 1.00 94.00 209 LEU A O 1
ATOM 1654 N N . PHE A 1 210 ? 6.470 -6.255 2.906 1.00 94.69 210 PHE A N 1
ATOM 1655 C CA . PHE A 1 210 ? 5.979 -4.920 2.604 1.00 94.69 210 PHE A CA 1
ATOM 1656 C C . PHE A 1 210 ? 4.474 -4.802 2.878 1.00 94.69 210 PHE A C 1
ATOM 1658 O O . PHE A 1 210 ? 4.045 -3.864 3.558 1.00 94.69 210 PHE A O 1
ATOM 1665 N N . ALA A 1 211 ? 3.670 -5.764 2.417 1.00 96.50 211 ALA A N 1
ATOM 1666 C CA . ALA A 1 211 ? 2.235 -5.772 2.683 1.00 96.50 211 ALA A CA 1
ATOM 1667 C C . ALA A 1 211 ? 1.926 -5.947 4.176 1.00 96.50 211 ALA A C 1
ATOM 1669 O O . ALA A 1 211 ? 1.065 -5.244 4.702 1.00 96.50 211 ALA A O 1
ATOM 1670 N N . VAL A 1 212 ? 2.656 -6.820 4.881 1.00 97.00 212 VAL A N 1
ATOM 1671 C CA . VAL A 1 212 ? 2.517 -6.990 6.338 1.00 97.00 212 VAL A CA 1
ATOM 1672 C C . VAL A 1 212 ? 2.773 -5.672 7.071 1.00 97.00 212 VAL A C 1
ATOM 1674 O O . VAL A 1 212 ? 1.954 -5.261 7.895 1.00 97.00 212 VAL A O 1
ATOM 1677 N N . ILE A 1 213 ? 3.871 -4.981 6.755 1.00 95.69 213 ILE A N 1
ATOM 1678 C CA . ILE A 1 213 ? 4.229 -3.699 7.377 1.00 95.69 213 ILE A CA 1
ATOM 1679 C C . ILE A 1 213 ? 3.189 -2.626 7.043 1.00 95.69 213 ILE A C 1
ATOM 1681 O O . ILE A 1 213 ? 2.726 -1.922 7.939 1.00 95.69 213 ILE A O 1
ATOM 1685 N N . SER A 1 214 ? 2.758 -2.546 5.784 1.00 96.06 214 SER A N 1
ATOM 1686 C CA . SER A 1 214 ? 1.737 -1.592 5.344 1.00 96.06 214 SER A CA 1
ATOM 1687 C C . SER A 1 214 ? 0.414 -1.793 6.087 1.00 96.06 214 SER A C 1
ATOM 1689 O O . SER A 1 214 ? -0.146 -0.840 6.625 1.00 96.06 214 SER A O 1
ATOM 1691 N N . LEU A 1 215 ? -0.064 -3.035 6.202 1.00 97.06 215 LEU A N 1
ATOM 1692 C CA . LEU A 1 215 ? -1.295 -3.352 6.932 1.00 97.06 215 LEU A CA 1
ATOM 1693 C C . LEU A 1 215 ? -1.148 -3.152 8.444 1.00 97.06 215 LEU A C 1
ATOM 1695 O O . LEU A 1 215 ? -2.100 -2.719 9.095 1.00 97.06 215 LEU A O 1
ATOM 1699 N N . TYR A 1 216 ? 0.038 -3.398 9.007 1.00 96.81 216 TYR A N 1
ATOM 1700 C CA . TYR A 1 216 ? 0.342 -3.035 10.390 1.00 96.81 216 TYR A CA 1
ATOM 1701 C C . TYR A 1 216 ? 0.229 -1.520 10.602 1.00 96.81 216 TYR A C 1
ATOM 1703 O O . TYR A 1 216 ? -0.427 -1.087 11.549 1.00 96.81 216 TYR A O 1
ATOM 1711 N N . MET A 1 217 ? 0.797 -0.701 9.712 1.00 95.50 217 MET A N 1
ATOM 1712 C CA . MET A 1 217 ? 0.691 0.762 9.788 1.00 95.50 217 MET A CA 1
ATOM 1713 C C . MET A 1 217 ? -0.771 1.211 9.686 1.00 95.50 217 MET A C 1
ATOM 1715 O O . MET A 1 217 ? -1.240 1.963 10.542 1.00 95.50 217 MET A O 1
ATOM 1719 N N . VAL A 1 218 ? -1.519 0.678 8.715 1.00 95.19 218 VAL A N 1
ATOM 1720 C CA . VAL A 1 218 ? -2.957 0.952 8.560 1.00 95.19 218 VAL A CA 1
ATOM 1721 C C . VAL A 1 218 ? -3.729 0.552 9.812 1.00 95.19 218 VAL A C 1
ATOM 1723 O O . VAL A 1 218 ? -4.565 1.313 10.286 1.00 95.19 218 VAL A O 1
ATOM 1726 N N . GLY A 1 219 ? -3.440 -0.610 10.397 1.00 95.12 219 GLY A N 1
ATOM 1727 C CA . GLY A 1 219 ? -4.107 -1.064 11.613 1.00 95.12 219 GLY A CA 1
ATOM 1728 C C . GLY A 1 219 ? -3.759 -0.231 12.846 1.00 95.12 219 GLY A C 1
ATOM 1729 O O . GLY A 1 219 ? -4.632 0.073 13.655 1.00 95.12 219 GLY A O 1
ATOM 1730 N N . LYS A 1 220 ? -2.491 0.166 12.984 1.00 94.94 220 LYS A N 1
ATOM 1731 C CA . LYS A 1 220 ? -1.980 0.901 14.145 1.00 94.94 220 LYS A CA 1
ATOM 1732 C C . LYS A 1 220 ? -2.438 2.352 14.163 1.00 94.94 220 LYS A C 1
ATOM 1734 O O . LYS A 1 220 ? -2.768 2.865 15.231 1.00 94.94 220 LYS A O 1
ATOM 1739 N N . PHE A 1 221 ? -2.411 3.007 13.007 1.00 92.12 221 PHE A N 1
ATOM 1740 C CA . PHE A 1 221 ? -2.729 4.428 12.879 1.00 92.12 221 PHE A CA 1
ATOM 1741 C C . PHE A 1 221 ? -4.158 4.675 12.406 1.00 92.12 221 PHE A C 1
ATOM 1743 O O . PHE A 1 221 ? -4.642 5.791 12.546 1.00 92.12 221 PHE A O 1
ATOM 1750 N N . ARG A 1 222 ? -4.844 3.642 11.896 1.00 90.44 222 ARG A N 1
ATOM 1751 C CA . ARG A 1 222 ? -6.183 3.736 11.288 1.00 90.44 222 ARG A CA 1
ATOM 1752 C C . ARG A 1 222 ? -6.235 4.712 10.106 1.00 90.44 222 ARG A C 1
ATOM 1754 O O . ARG A 1 222 ? -7.304 5.197 9.746 1.00 90.44 222 ARG A O 1
ATOM 1761 N N . GLU A 1 223 ? -5.090 4.941 9.467 1.00 89.19 223 GLU A N 1
ATOM 1762 C CA . GLU A 1 223 ? -4.873 5.859 8.347 1.00 89.19 223 GLU A CA 1
ATOM 1763 C C . GLU A 1 223 ? -4.151 5.126 7.209 1.00 89.19 223 GLU A C 1
ATOM 1765 O O . GLU A 1 223 ? -3.279 4.293 7.456 1.00 89.19 223 GLU A O 1
ATOM 1770 N N . ILE A 1 224 ? -4.495 5.445 5.958 1.00 91.06 224 ILE A N 1
ATOM 1771 C CA . ILE A 1 224 ? -3.866 4.840 4.767 1.00 91.06 224 ILE A CA 1
ATOM 1772 C C . ILE A 1 224 ? -2.598 5.606 4.357 1.00 91.06 224 ILE A C 1
ATOM 1774 O O . ILE A 1 224 ? -1.650 5.017 3.845 1.00 91.06 224 ILE A O 1
ATOM 1778 N N . GLU A 1 225 ? -2.554 6.914 4.618 1.00 90.62 225 GLU A N 1
ATOM 1779 C CA . GLU A 1 225 ? -1.459 7.820 4.243 1.00 90.62 225 GLU A CA 1
ATOM 1780 C C . GLU A 1 225 ? -0.048 7.311 4.575 1.00 90.62 225 GLU A C 1
ATOM 1782 O O . GLU A 1 225 ? 0.782 7.301 3.664 1.00 90.62 225 GLU A O 1
ATOM 1787 N N . PRO A 1 226 ? 0.268 6.857 5.808 1.00 91.44 226 PRO A N 1
ATOM 1788 C CA . PRO A 1 226 ? 1.621 6.398 6.104 1.00 91.44 226 PRO A CA 1
ATOM 1789 C C . PRO A 1 226 ? 2.007 5.177 5.256 1.00 91.44 226 PRO A C 1
ATOM 1791 O O . PRO A 1 226 ? 3.117 5.131 4.733 1.00 91.44 226 PRO A O 1
ATOM 1794 N N . ALA A 1 227 ? 1.086 4.232 5.038 1.00 94.19 227 ALA A N 1
ATOM 1795 C CA . ALA A 1 227 ? 1.328 3.078 4.172 1.00 94.19 227 ALA A CA 1
ATOM 1796 C C . ALA A 1 227 ? 1.483 3.488 2.696 1.00 94.19 227 ALA A C 1
ATOM 1798 O O . ALA A 1 227 ? 2.357 2.972 2.004 1.00 94.19 227 ALA A O 1
ATOM 1799 N N . ASN A 1 228 ? 0.689 4.456 2.221 1.00 93.00 228 ASN A N 1
ATOM 1800 C CA . ASN A 1 228 ? 0.816 5.012 0.871 1.00 93.00 228 ASN A CA 1
ATOM 1801 C C . ASN A 1 228 ? 2.203 5.617 0.650 1.00 93.00 228 ASN A C 1
ATOM 1803 O O . ASN A 1 228 ? 2.871 5.288 -0.326 1.00 93.00 228 ASN A O 1
ATOM 1807 N N . TYR A 1 229 ? 2.655 6.480 1.561 1.00 93.44 229 TYR A N 1
ATOM 1808 C CA . TYR A 1 229 ? 3.961 7.124 1.448 1.00 93.44 229 TYR A CA 1
ATOM 1809 C C . TYR A 1 229 ? 5.110 6.122 1.561 1.00 93.44 229 TYR A C 1
ATOM 1811 O O . TYR A 1 229 ? 6.087 6.250 0.825 1.00 93.44 229 TYR A O 1
ATOM 1819 N N . THR A 1 230 ? 4.988 5.093 2.408 1.00 94.25 230 THR A N 1
ATOM 1820 C CA . THR A 1 230 ? 5.968 3.999 2.445 1.00 94.25 230 THR A CA 1
ATOM 1821 C C . THR A 1 230 ? 6.013 3.253 1.117 1.00 94.25 230 THR A C 1
ATOM 1823 O O . THR A 1 230 ? 7.107 3.001 0.623 1.00 94.25 230 THR A O 1
ATOM 1826 N N . HIS A 1 231 ? 4.862 2.953 0.506 1.00 94.38 231 HIS A N 1
ATOM 1827 C CA . HIS A 1 231 ? 4.817 2.279 -0.793 1.00 94.38 231 HIS A CA 1
ATOM 1828 C C . HIS A 1 231 ? 5.454 3.118 -1.902 1.00 94.38 231 HIS A C 1
ATOM 1830 O O . HIS A 1 231 ? 6.310 2.629 -2.634 1.00 94.38 231 HIS A O 1
ATOM 1836 N N . ILE A 1 232 ? 5.079 4.398 -1.986 1.00 91.31 232 ILE A N 1
ATOM 1837 C CA . ILE A 1 232 ? 5.625 5.345 -2.965 1.00 91.31 232 ILE A CA 1
ATOM 1838 C C . ILE A 1 232 ? 7.139 5.457 -2.805 1.00 91.31 232 ILE A C 1
ATOM 1840 O O . ILE A 1 232 ? 7.877 5.368 -3.783 1.00 91.31 232 ILE A O 1
ATOM 1844 N N . GLY A 1 233 ? 7.617 5.624 -1.569 1.00 88.88 233 GLY A N 1
ATOM 1845 C CA . GLY A 1 233 ? 9.045 5.724 -1.291 1.00 88.88 233 GLY A CA 1
ATOM 1846 C C . GLY A 1 233 ? 9.796 4.434 -1.612 1.00 88.88 233 GLY A C 1
ATOM 1847 O O . GLY A 1 233 ? 10.858 4.493 -2.226 1.00 88.88 233 GLY A O 1
ATOM 1848 N N . TRP A 1 234 ? 9.237 3.272 -1.263 1.00 90.12 234 TRP A N 1
ATOM 1849 C CA . TRP A 1 234 ? 9.835 1.971 -1.566 1.00 90.12 234 TRP A CA 1
ATOM 1850 C C . TRP A 1 234 ? 9.949 1.726 -3.075 1.00 90.12 234 TRP A C 1
ATOM 1852 O O . TRP A 1 234 ? 11.043 1.439 -3.559 1.00 90.12 234 TRP A O 1
ATOM 1862 N N . ASN A 1 235 ? 8.867 1.932 -3.833 1.00 84.94 235 ASN A N 1
ATOM 1863 C CA . ASN A 1 235 ? 8.899 1.809 -5.293 1.00 84.94 235 ASN A CA 1
ATOM 1864 C C . ASN A 1 235 ? 9.791 2.866 -5.945 1.00 84.94 235 ASN A C 1
ATOM 1866 O O . ASN A 1 235 ? 10.509 2.562 -6.893 1.00 84.94 235 ASN A O 1
ATOM 1870 N N . GLY A 1 236 ? 9.781 4.098 -5.435 1.00 81.88 236 GLY A N 1
ATOM 1871 C CA . GLY A 1 236 ? 10.673 5.156 -5.899 1.00 81.88 236 GLY A CA 1
ATOM 1872 C C . GLY A 1 236 ? 12.143 4.768 -5.739 1.00 81.88 236 GLY A C 1
ATOM 1873 O O . GLY A 1 236 ? 12.915 4.904 -6.683 1.00 81.88 236 GLY A O 1
ATOM 1874 N N . MET A 1 237 ? 12.524 4.215 -4.583 1.00 79.62 237 MET A N 1
ATOM 1875 C CA . MET A 1 237 ? 13.874 3.690 -4.366 1.00 79.62 237 MET A CA 1
ATOM 1876 C C . MET A 1 237 ? 14.189 2.510 -5.282 1.00 79.62 237 MET A C 1
ATOM 1878 O O . MET A 1 237 ? 15.278 2.478 -5.842 1.00 79.62 237 MET A O 1
ATOM 1882 N N . ALA A 1 238 ? 13.265 1.563 -5.458 1.00 75.38 238 ALA A N 1
ATOM 1883 C CA . ALA A 1 238 ? 13.465 0.430 -6.360 1.00 75.38 238 ALA A CA 1
ATOM 1884 C C . ALA A 1 238 ? 13.787 0.918 -7.784 1.00 75.38 238 ALA A C 1
ATOM 1886 O O . ALA A 1 238 ? 14.831 0.577 -8.336 1.00 75.38 238 ALA A O 1
ATOM 1887 N N . LEU A 1 239 ? 12.998 1.866 -8.300 1.00 69.81 239 LEU A N 1
ATOM 1888 C CA . LEU A 1 239 ? 13.244 2.491 -9.599 1.00 69.81 239 LEU A CA 1
ATOM 1889 C C . LEU A 1 239 ? 14.583 3.239 -9.658 1.00 69.81 239 LEU A C 1
ATOM 1891 O O . LEU A 1 239 ? 15.292 3.109 -10.650 1.00 69.81 239 LEU A O 1
ATOM 1895 N N . ILE A 1 240 ? 14.953 3.998 -8.618 1.00 66.00 240 ILE A N 1
ATOM 1896 C CA . ILE A 1 240 ? 16.223 4.751 -8.563 1.00 66.00 240 ILE A CA 1
ATOM 1897 C C . ILE A 1 240 ? 17.439 3.818 -8.492 1.00 66.00 240 ILE A C 1
ATOM 1899 O O . ILE A 1 240 ? 18.473 4.112 -9.084 1.00 66.00 240 ILE A O 1
ATOM 1903 N N . PHE A 1 241 ? 17.333 2.702 -7.774 1.00 63.94 241 PHE A N 1
ATOM 1904 C CA . PHE A 1 241 ? 18.426 1.744 -7.599 1.00 63.94 241 PHE A CA 1
ATOM 1905 C C . PHE A 1 241 ? 18.408 0.607 -8.632 1.00 63.94 241 PHE A C 1
ATOM 1907 O O . PHE A 1 241 ? 19.216 -0.315 -8.527 1.00 63.94 241 PHE A O 1
ATOM 1914 N N . GLY A 1 242 ? 17.521 0.677 -9.631 1.00 52.88 242 GLY A N 1
ATOM 1915 C CA . GLY A 1 242 ? 17.419 -0.302 -10.713 1.00 52.88 242 GLY A CA 1
ATOM 1916 C C . GLY A 1 242 ? 17.023 -1.696 -10.243 1.00 52.88 242 GLY A C 1
ATOM 1917 O O . GLY A 1 242 ? 17.605 -2.678 -10.702 1.00 52.88 242 GLY A O 1
ATOM 1918 N N . ARG A 1 243 ? 16.055 -1.767 -9.327 1.00 48.22 243 ARG A N 1
ATOM 1919 C CA . ARG A 1 243 ? 15.471 -2.994 -8.782 1.00 48.22 243 ARG A CA 1
ATOM 1920 C C . ARG A 1 243 ? 14.003 -3.131 -9.105 1.00 48.22 243 ARG A C 1
ATOM 1922 O O . ARG A 1 243 ? 13.303 -2.098 -9.158 1.00 48.22 243 ARG A O 1
#

Sequence (243 aa):
MPTDQIKKLTSEPAIFAFLFTSLLLVKLLTPTALGTEIITIYGYMLLGAFALWYFGTKIGSEVGSVSGNTAKSMTIAGIGIFILFIIYQVFVYFFRQSSLPFSVTDAQATQTVFQTVFQSFTKFGTYDIDFTKSPLGNMFLFAIVIPLTETITISRLYGLVAKIFSIQIGDFRSHRTWALIGIIASLFMYFHLKVRGVNNNLDLAITFLFAVISLYMVGKFREIEPANYTHIGWNGMALIFGR

pLDDT: mean 76.66, std 18.26, range [36.72, 98.06]

Foldseek 3Di:
DPPVVVCVCPDVVNVLVVLLVLLVVLCVLAVDPVSVLLCVVLVVLSVLLVVLVVVLVVLPFLQPVDDDDLVVLLVLLVVLLVVLVVVLVVLVVCVVVDPDPQPQPPPVVLLVLLCLLVVLVVPPDDDDDRLVSHSVSCLCVQLASRLLSLLSSLLSVLRNVCSVVVNQQQPPVDPVNVVSLQVSLVVQLVCCCPVVVPPRPSVSVSSSVLSSSQSNCCRNVSYSSSSSSNSSVNRSVCNNVSD

Radius of gyration: 18.72 Å; chains: 1; bounding box: 47×52×51 Å

Secondary structure (DSSP, 8-state):
--HHHHHHHTSHHHHHHHHHHHHHHHHHH--SHHHHHHHHHHHHHHHHHHHHHHHHHHTT-STT-S---HHHHHHHHHHHHHHHHHHHHHHHHHHHH--S-------HHHHHHHHHHHHHHT-TTS----TTT-HHHHHIIIIIIHHHHHHHHHHHHHHHHHHHTTPPTT-TTSHHHHHHHHHHHHHHHHHHHHTS----HHHHHHHHHHHHHHHHHHHHHS-SHHHHHHHHHHHHHHHHTT-